Protein AF-A0AAD5MFP8-F1 (afdb_monomer_lite)

Secondary structure (DSSP, 8-state):
--------PPPPPPP-PPPP-----------PPP--------------------------TT--SSSTTS---S-------EEEEE--GGGHHHHHHHHHHHSTT----HHHHHHHHHTTTTSSEEEEE-TTT--TTSTT--SEEE---------TT--HHHHHHHHHHHHHHHHHS-HHHHHHHHHS--

Organism: Parelaphostrongylus tenuis (NCBI:txid148309)

Radius of gyration: 28.63 Å; chains: 1; bounding box: 54×102×66 Å

Structure (mmCIF, N/CA/C/O backbone):
data_AF-A0AAD5MFP8-F1
#
_entry.id   AF-A0AAD5MFP8-F1
#
loop_
_atom_site.group_PDB
_atom_site.id
_atom_site.type_symbol
_atom_site.label_atom_id
_atom_site.label_alt_id
_atom_site.label_comp_id
_atom_site.label_asym_id
_atom_site.label_entity_id
_atom_site.label_seq_id
_atom_site.pdbx_PDB_ins_code
_atom_site.Cartn_x
_atom_site.Cartn_y
_atom_site.Cartn_z
_atom_site.occupancy
_atom_site.B_iso_or_equiv
_atom_site.auth_seq_id
_atom_site.auth_comp_id
_atom_site.auth_asym_id
_atom_site.auth_atom_id
_atom_site.pdbx_PDB_model_num
ATOM 1 N N . MET A 1 1 ? 11.058 -63.122 -20.182 1.00 44.25 1 MET A N 1
ATOM 2 C CA . MET A 1 1 ? 11.902 -61.931 -19.983 1.00 44.25 1 MET A CA 1
ATOM 3 C C . MET A 1 1 ? 11.598 -61.020 -21.141 1.00 44.25 1 MET A C 1
ATOM 5 O O . MET A 1 1 ? 11.941 -61.409 -22.240 1.00 44.25 1 MET A O 1
ATOM 9 N N . GLU A 1 2 ? 10.886 -59.927 -20.893 1.00 36.97 2 GLU A N 1
ATOM 10 C CA . GLU A 1 2 ? 10.896 -58.694 -21.690 1.00 36.97 2 GLU A CA 1
ATOM 11 C C . GLU A 1 2 ? 9.975 -57.708 -20.964 1.00 36.97 2 GLU A C 1
ATOM 13 O O . GLU A 1 2 ? 8.776 -57.928 -20.817 1.00 36.97 2 GLU A O 1
ATOM 18 N N . THR A 1 3 ? 10.597 -56.704 -20.354 1.00 42.47 3 THR A N 1
ATOM 19 C CA . THR A 1 3 ? 9.965 -55.594 -19.640 1.00 42.47 3 THR A CA 1
ATOM 20 C C . THR A 1 3 ? 9.969 -54.393 -20.574 1.00 42.47 3 THR A C 1
ATOM 22 O O . THR A 1 3 ? 11.046 -53.893 -20.895 1.00 42.47 3 THR A O 1
ATOM 25 N N . GLU A 1 4 ? 8.798 -53.925 -21.001 1.00 46.12 4 GLU A N 1
ATOM 26 C CA . GLU A 1 4 ? 8.681 -52.674 -21.751 1.00 46.12 4 GLU A CA 1
ATOM 27 C C . GLU A 1 4 ? 8.579 -51.488 -20.785 1.00 46.12 4 GLU A C 1
ATOM 29 O O . GLU A 1 4 ? 7.691 -51.406 -19.935 1.00 46.12 4 GLU A O 1
ATOM 34 N N . VAL A 1 5 ? 9.544 -50.579 -20.913 1.00 46.62 5 VAL A N 1
ATOM 35 C CA . VAL A 1 5 ? 9.632 -49.300 -20.209 1.00 46.62 5 VAL A CA 1
ATOM 36 C C . VAL A 1 5 ? 9.031 -48.243 -21.133 1.00 46.62 5 VAL A C 1
ATOM 38 O O . VAL A 1 5 ? 9.608 -47.940 -22.172 1.00 46.62 5 VAL A O 1
ATOM 41 N N . SER A 1 6 ? 7.876 -47.680 -20.770 1.00 45.03 6 SER A N 1
ATOM 42 C CA . SER A 1 6 ? 7.283 -46.546 -21.488 1.00 45.03 6 SER A CA 1
ATOM 43 C C . SER A 1 6 ? 7.720 -45.240 -20.829 1.00 45.03 6 SER A C 1
ATOM 45 O O . SER A 1 6 ? 7.231 -44.865 -19.764 1.00 45.03 6 SER A O 1
ATOM 47 N N . SER A 1 7 ? 8.665 -44.550 -21.462 1.00 45.09 7 SER A N 1
ATOM 48 C CA . SER A 1 7 ? 9.086 -43.191 -21.127 1.00 45.09 7 SER A CA 1
ATOM 49 C C . SER A 1 7 ? 8.145 -42.166 -21.769 1.00 45.09 7 SER A C 1
ATOM 51 O O . SER A 1 7 ? 8.147 -42.012 -22.988 1.00 45.09 7 SER A O 1
ATOM 53 N N . ASN A 1 8 ? 7.374 -41.436 -20.959 1.00 38.00 8 ASN A N 1
ATOM 54 C CA . ASN A 1 8 ? 6.664 -40.231 -21.397 1.00 38.00 8 ASN A CA 1
ATOM 55 C C . ASN A 1 8 ? 7.602 -39.016 -21.303 1.00 38.00 8 ASN A C 1
ATOM 57 O O . ASN A 1 8 ? 7.963 -38.592 -20.206 1.00 38.00 8 ASN A O 1
ATOM 61 N N . SER A 1 9 ? 7.976 -38.447 -22.450 1.00 39.78 9 SER A N 1
ATOM 62 C CA . SER A 1 9 ? 8.608 -37.129 -22.564 1.00 39.78 9 SER A CA 1
ATOM 63 C C . SER A 1 9 ? 7.537 -36.033 -22.565 1.00 39.78 9 SER A C 1
ATOM 65 O O . SER A 1 9 ? 6.653 -36.040 -23.421 1.00 39.78 9 SER A O 1
ATOM 67 N N . ALA A 1 10 ? 7.610 -35.098 -21.618 1.00 42.69 10 ALA A N 1
ATOM 68 C CA . ALA A 1 10 ? 6.766 -33.906 -21.576 1.00 42.69 10 ALA A CA 1
ATOM 69 C C . ALA A 1 10 ? 7.423 -32.756 -22.362 1.00 42.69 10 ALA A C 1
ATOM 71 O O . ALA A 1 10 ? 8.552 -32.370 -22.061 1.00 42.69 10 ALA A O 1
ATOM 72 N N . ASP A 1 11 ? 6.712 -32.213 -23.353 1.00 48.47 11 ASP A N 1
ATOM 73 C CA . ASP A 1 11 ? 7.100 -30.996 -24.078 1.00 48.47 11 ASP A CA 1
ATOM 74 C C . ASP A 1 11 ? 6.856 -29.729 -23.223 1.00 48.47 11 ASP A C 1
ATOM 76 O O . ASP A 1 11 ? 5.833 -29.647 -22.535 1.00 48.47 11 ASP A O 1
ATOM 80 N N . PRO A 1 12 ? 7.733 -28.705 -23.279 1.00 48.72 12 PRO A N 1
ATOM 81 C CA . PRO A 1 12 ? 7.533 -27.438 -22.575 1.00 48.72 12 PRO A CA 1
ATOM 82 C C . PRO A 1 12 ? 6.536 -26.501 -23.297 1.00 48.72 12 PRO A C 1
ATOM 84 O O . PRO A 1 12 ? 6.384 -26.564 -24.523 1.00 48.72 12 PRO A O 1
ATOM 87 N N . PRO A 1 13 ? 5.853 -25.593 -22.568 1.00 43.81 13 PRO A N 1
ATOM 88 C CA . PRO A 1 13 ? 4.794 -24.761 -23.129 1.00 43.81 13 PRO A CA 1
ATOM 89 C C . PRO A 1 13 ? 5.341 -23.621 -24.002 1.00 43.81 13 PRO A C 1
ATOM 91 O O . PRO A 1 13 ? 6.330 -22.963 -23.682 1.00 43.81 13 PRO A O 1
ATOM 94 N N . LYS A 1 14 ? 4.648 -23.375 -25.119 1.00 47.09 14 LYS A N 1
ATOM 95 C CA . LYS A 1 14 ? 4.952 -22.338 -26.115 1.00 47.09 14 LYS A CA 1
ATOM 96 C C . LYS A 1 14 ? 4.591 -20.945 -25.586 1.00 47.09 14 LYS A C 1
ATOM 98 O O . LYS A 1 14 ? 3.445 -20.701 -25.216 1.00 47.09 14 LYS A O 1
ATOM 103 N N . THR A 1 15 ? 5.548 -20.023 -25.623 1.00 40.59 15 THR A N 1
ATOM 104 C CA . THR A 1 15 ? 5.367 -18.595 -25.333 1.00 40.59 15 THR A CA 1
ATOM 105 C C . THR A 1 15 ? 4.611 -17.899 -26.474 1.00 40.59 15 THR A C 1
ATOM 107 O O . THR A 1 15 ? 4.974 -17.995 -27.647 1.00 40.59 15 THR A O 1
ATOM 110 N N . LEU A 1 16 ? 3.520 -17.203 -26.143 1.00 46.84 16 LEU A N 1
ATOM 111 C CA . LEU A 1 16 ? 2.706 -16.433 -27.088 1.00 46.84 16 LEU A CA 1
ATOM 112 C C . LEU A 1 16 ? 3.180 -14.974 -27.110 1.00 46.84 16 LEU A C 1
ATOM 114 O O . LEU A 1 16 ? 2.970 -14.222 -26.163 1.00 46.84 16 LEU A O 1
ATOM 118 N N . GLY A 1 17 ? 3.822 -14.581 -28.212 1.00 34.84 17 GLY A N 1
ATOM 119 C CA . GLY A 1 17 ? 4.249 -13.205 -28.468 1.00 34.84 17 GLY A CA 1
ATOM 120 C C . GLY A 1 17 ? 3.077 -12.229 -28.643 1.00 34.84 17 GLY A C 1
ATOM 121 O O . GLY A 1 17 ? 2.067 -12.542 -29.280 1.00 34.84 17 GLY A O 1
ATOM 122 N N . ARG A 1 18 ? 3.236 -11.019 -28.092 1.00 44.53 18 ARG A N 1
ATOM 123 C CA . ARG A 1 18 ? 2.280 -9.900 -28.169 1.00 44.53 18 ARG A CA 1
ATOM 124 C C . ARG A 1 18 ? 2.146 -9.400 -29.616 1.00 44.53 18 ARG A C 1
ATOM 126 O O . ARG A 1 18 ? 3.133 -9.078 -30.275 1.00 44.53 18 ARG A O 1
ATOM 133 N N . LYS A 1 19 ? 0.909 -9.306 -30.113 1.00 41.25 19 LYS A N 1
ATOM 134 C CA . LYS A 1 19 ? 0.575 -8.813 -31.460 1.00 41.25 19 LYS A CA 1
ATOM 135 C C . LYS A 1 19 ? 0.139 -7.345 -31.385 1.00 41.25 19 LYS A C 1
ATOM 137 O O . LYS A 1 19 ? -0.799 -7.014 -30.667 1.00 41.25 19 LYS A O 1
ATOM 142 N N . ARG A 1 20 ? 0.818 -6.472 -32.138 1.00 41.56 20 ARG A N 1
ATOM 143 C CA . ARG A 1 20 ? 0.553 -5.023 -32.223 1.00 41.56 20 ARG A CA 1
ATOM 144 C C . ARG A 1 20 ? -0.720 -4.745 -33.031 1.00 41.56 20 ARG A C 1
ATOM 146 O O . ARG A 1 20 ? -0.872 -5.262 -34.135 1.00 41.56 20 ARG A O 1
ATOM 153 N N . MET A 1 21 ? -1.588 -3.872 -32.522 1.00 40.16 21 MET A N 1
ATOM 154 C CA . MET A 1 21 ? -2.719 -3.287 -33.251 1.00 40.16 21 MET A CA 1
ATOM 155 C C . MET A 1 21 ? -2.705 -1.773 -33.024 1.00 40.16 21 MET A C 1
ATOM 157 O O . MET A 1 21 ? -3.096 -1.293 -31.966 1.00 40.16 21 MET A O 1
ATOM 161 N N . GLY A 1 22 ? -2.224 -1.018 -34.013 1.00 35.00 22 GLY A N 1
ATOM 162 C CA . GLY A 1 22 ? -2.271 0.443 -33.997 1.00 35.00 22 GLY A CA 1
ATOM 163 C C . GLY A 1 22 ? -3.642 0.967 -34.415 1.00 35.00 22 GLY A C 1
ATOM 164 O O . GLY A 1 22 ? -4.213 0.464 -35.383 1.00 35.00 22 GLY A O 1
ATOM 165 N N . LYS A 1 23 ? -4.146 2.006 -33.736 1.00 39.97 23 LYS A N 1
ATOM 166 C CA . LYS A 1 23 ? -5.183 2.911 -34.261 1.00 39.97 23 LYS A CA 1
ATOM 167 C C . LYS A 1 23 ? -4.957 4.349 -33.786 1.00 39.97 23 LYS A C 1
ATOM 169 O O . LYS A 1 23 ? -4.535 4.598 -32.666 1.00 39.97 23 LYS A O 1
ATOM 174 N N . ALA A 1 24 ? -5.206 5.267 -34.717 1.00 38.81 24 ALA A N 1
ATOM 175 C CA . ALA A 1 24 ? -4.798 6.665 -34.720 1.00 38.81 24 ALA A CA 1
ATOM 176 C C . ALA A 1 24 ? -5.593 7.595 -33.782 1.00 38.81 24 ALA A C 1
ATOM 178 O O . ALA A 1 24 ? -6.782 7.402 -33.527 1.00 38.81 24 ALA A O 1
ATOM 179 N N . LYS A 1 25 ? -4.898 8.659 -33.356 1.00 43.62 25 LYS A N 1
ATOM 180 C CA . LYS A 1 25 ? -5.324 9.766 -32.487 1.00 43.62 25 LYS A CA 1
ATOM 181 C C . LYS A 1 25 ? -6.410 10.654 -33.124 1.00 43.62 25 LYS A C 1
ATOM 183 O O . LYS A 1 25 ? -6.324 11.010 -34.299 1.00 43.62 25 LYS A O 1
ATOM 188 N N . LYS A 1 26 ? -7.358 11.139 -32.310 1.00 44.69 26 LYS A N 1
ATOM 189 C CA . LYS A 1 26 ? -8.105 12.392 -32.547 1.00 44.69 26 LYS A CA 1
ATOM 190 C C . LYS A 1 26 ? -8.125 13.221 -31.259 1.00 44.69 26 LYS A C 1
ATOM 192 O O . LYS A 1 26 ? -8.800 12.863 -30.302 1.00 44.69 26 LYS A O 1
ATOM 197 N N . HIS A 1 27 ? -7.390 14.333 -31.252 1.00 41.22 27 HIS A N 1
ATOM 198 C CA . HIS A 1 27 ? -7.342 15.285 -30.140 1.00 41.22 27 HIS A CA 1
ATOM 199 C C . HIS A 1 27 ? -8.568 16.212 -30.154 1.00 41.22 27 HIS A C 1
ATOM 201 O O . HIS A 1 27 ? -8.836 16.875 -31.157 1.00 41.22 27 HIS A O 1
ATOM 207 N N . LYS A 1 28 ? -9.279 16.318 -29.025 1.00 48.66 28 LYS A N 1
ATOM 208 C CA . LYS A 1 28 ? -10.299 17.349 -28.773 1.00 48.66 28 LYS A CA 1
ATOM 209 C C . LYS A 1 28 ? -9.784 18.277 -27.669 1.00 48.66 28 LYS A C 1
ATOM 211 O O . LYS A 1 28 ? -9.746 17.893 -26.508 1.00 48.66 28 LYS A O 1
ATOM 216 N N . LYS A 1 29 ? -9.353 19.486 -28.044 1.00 46.88 29 LYS A N 1
ATOM 217 C CA . LYS A 1 29 ? -8.854 20.520 -27.119 1.00 46.88 29 LYS A CA 1
ATOM 218 C C . LYS A 1 29 ? -9.999 21.052 -26.249 1.00 46.88 29 LYS A C 1
ATOM 220 O O . LYS A 1 29 ? -10.983 21.552 -26.792 1.00 46.88 29 LYS A O 1
ATOM 225 N N . LEU A 1 30 ? -9.855 20.994 -24.924 1.00 46.06 30 LEU A N 1
ATOM 226 C CA . LEU A 1 30 ? -10.758 21.643 -23.969 1.00 46.06 30 LEU A CA 1
ATOM 227 C C . LEU A 1 30 ? -9.997 22.733 -23.197 1.00 46.06 30 LEU A C 1
ATOM 229 O O . LEU A 1 30 ? -8.900 22.517 -22.693 1.00 46.06 30 LEU A O 1
ATOM 233 N N . LYS A 1 31 ? -10.567 23.940 -23.183 1.00 47.66 31 LYS A N 1
ATOM 234 C CA . LYS A 1 31 ? -9.945 25.203 -22.760 1.00 47.66 31 LYS A CA 1
ATOM 235 C C . LYS A 1 31 ? -10.089 25.393 -21.240 1.00 47.66 31 LYS A C 1
ATOM 237 O O . LYS A 1 31 ? -11.205 25.575 -20.759 1.00 47.66 31 LYS A O 1
ATOM 242 N N . LYS A 1 32 ? -8.979 25.371 -20.490 1.00 50.38 32 LYS A N 1
ATOM 243 C CA . LYS A 1 32 ? -8.932 25.555 -19.022 1.00 50.38 32 LYS A CA 1
ATOM 244 C C . LYS A 1 32 ? -8.937 27.054 -18.669 1.00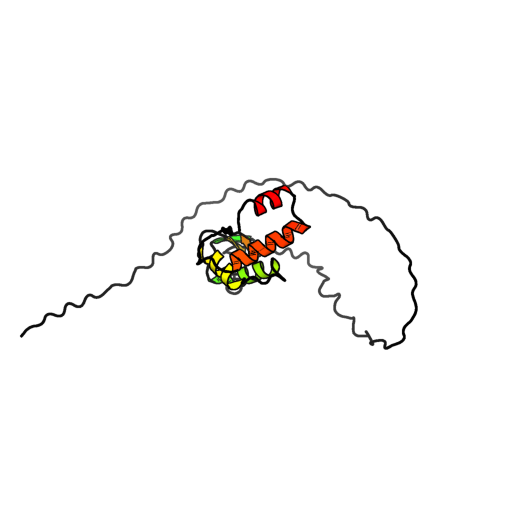 50.38 32 LYS A C 1
ATOM 246 O O . LYS A 1 32 ? -8.122 27.812 -19.190 1.00 50.38 32 LYS A O 1
ATOM 251 N N . ARG A 1 33 ? -9.871 27.495 -17.816 1.00 43.91 33 ARG A N 1
ATOM 252 C CA . ARG A 1 33 ? -9.940 28.863 -17.253 1.00 43.91 33 ARG A CA 1
ATOM 253 C C . ARG A 1 33 ? -9.242 28.877 -15.886 1.00 43.91 33 ARG A C 1
ATOM 255 O O . ARG A 1 33 ? -9.491 27.982 -15.087 1.00 43.91 33 ARG A O 1
ATOM 262 N N . ARG A 1 34 ? -8.377 29.869 -15.636 1.00 44.34 34 ARG A N 1
ATOM 263 C CA . ARG A 1 34 ? -7.686 30.101 -14.351 1.00 44.34 34 ARG A CA 1
ATOM 264 C C . ARG A 1 34 ? -8.604 30.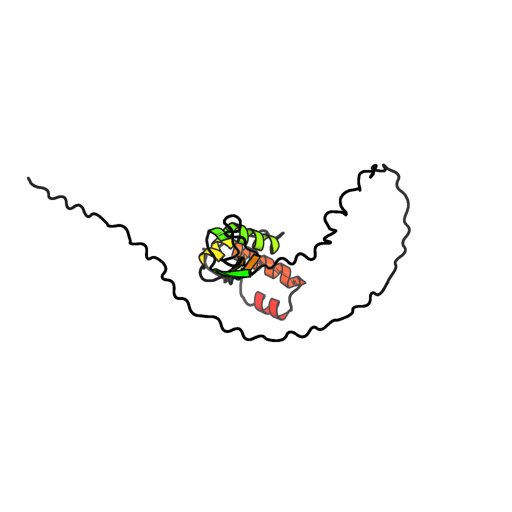888 -13.403 1.00 44.34 34 ARG A C 1
ATOM 266 O O . ARG A 1 34 ? -9.260 31.826 -13.849 1.00 44.34 34 ARG A O 1
ATOM 273 N N . ILE A 1 35 ? -8.633 30.503 -12.129 1.00 38.88 35 ILE A N 1
ATOM 274 C CA . ILE A 1 35 ? -9.173 31.289 -11.010 1.00 38.88 35 ILE A CA 1
ATOM 275 C C . ILE A 1 35 ? -7.975 31.584 -10.105 1.00 38.88 35 ILE A C 1
ATOM 277 O O . ILE A 1 35 ? -7.343 30.653 -9.615 1.00 38.88 35 ILE A O 1
ATOM 281 N N . SER A 1 36 ? -7.638 32.859 -9.942 1.00 37.97 36 SER A N 1
ATOM 282 C CA . SER A 1 36 ? -6.668 33.363 -8.968 1.00 37.97 36 SER A CA 1
ATOM 283 C C . SER A 1 36 ? -7.423 33.797 -7.712 1.00 37.97 36 SER A C 1
ATOM 285 O O . SER A 1 36 ? -8.422 34.508 -7.813 1.00 37.97 36 SER A O 1
ATOM 287 N N . LYS A 1 37 ? -6.972 33.342 -6.540 1.00 40.22 37 LYS A N 1
ATOM 288 C CA . LYS A 1 37 ? -7.480 33.763 -5.231 1.00 40.22 37 LYS A CA 1
ATOM 289 C C . LYS A 1 37 ? -6.310 34.354 -4.445 1.00 40.22 37 LYS A C 1
ATOM 291 O O . LYS A 1 37 ? -5.360 33.637 -4.154 1.00 40.22 37 LYS A O 1
ATOM 296 N N . GLU A 1 38 ? -6.390 35.652 -4.176 1.00 38.00 38 GLU A N 1
ATOM 297 C CA . GLU A 1 38 ? -5.535 36.386 -3.238 1.00 38.00 38 GLU A CA 1
ATOM 298 C C . GLU A 1 38 ? -5.861 35.951 -1.801 1.00 38.00 38 GLU A C 1
ATOM 300 O O . GLU A 1 38 ? -7.030 35.733 -1.463 1.00 38.00 38 GLU A O 1
ATOM 305 N N . VAL A 1 39 ? -4.834 35.814 -0.963 1.00 39.50 39 VAL A N 1
ATOM 306 C CA . VAL A 1 39 ? -4.967 35.719 0.494 1.00 39.50 39 VAL A CA 1
ATOM 307 C C . VAL A 1 39 ? -4.008 36.741 1.088 1.00 39.50 39 VAL A C 1
ATOM 309 O O . VAL A 1 39 ? -2.797 36.638 0.908 1.00 39.50 39 VAL A O 1
ATOM 312 N N . GLU A 1 40 ? -4.587 37.744 1.740 1.00 37.38 40 GLU A N 1
ATOM 313 C CA . GLU A 1 40 ? -3.888 38.744 2.538 1.00 37.38 40 GLU A CA 1
ATOM 314 C C . GLU A 1 40 ? -3.406 38.136 3.862 1.00 37.38 40 GLU A C 1
ATOM 316 O O . GLU A 1 40 ? -4.085 37.301 4.465 1.00 37.38 40 GLU A O 1
ATOM 321 N N . ALA A 1 41 ? -2.221 38.565 4.293 1.00 33.28 41 ALA A N 1
ATOM 322 C CA . ALA A 1 41 ? -1.605 38.214 5.563 1.00 33.28 41 ALA A CA 1
ATOM 323 C C . ALA A 1 41 ? -2.097 39.154 6.674 1.00 33.28 41 ALA A C 1
ATOM 325 O O . ALA A 1 41 ? -2.097 40.372 6.497 1.00 33.28 41 ALA A O 1
ATOM 326 N N . SER A 1 42 ? -2.466 38.591 7.824 1.00 39.56 42 SER A N 1
ATOM 327 C CA . SER A 1 42 ? -2.689 39.337 9.063 1.00 39.56 42 SER A CA 1
ATOM 328 C C . SER A 1 42 ? -1.641 38.948 10.105 1.00 39.56 42 SER A C 1
ATOM 330 O O . SER A 1 42 ? -1.530 37.784 10.488 1.00 39.56 42 SER A O 1
ATOM 332 N N . ASP A 1 43 ? -0.892 39.978 10.481 1.00 33.41 43 ASP A N 1
ATOM 333 C CA . ASP A 1 43 ? 0.049 40.165 11.583 1.00 33.41 43 ASP A CA 1
ATOM 334 C C . ASP A 1 43 ? -0.605 39.930 12.957 1.00 33.41 43 ASP A C 1
ATOM 336 O O . ASP A 1 43 ? -1.723 40.391 13.181 1.00 33.41 43 ASP A O 1
ATOM 340 N N . ASP A 1 44 ? 0.087 39.239 13.867 1.00 36.72 44 ASP A N 1
ATOM 341 C CA . ASP A 1 44 ? -0.193 39.296 15.307 1.00 36.72 44 ASP A CA 1
ATOM 342 C C . ASP A 1 44 ? 1.087 38.975 16.098 1.00 36.72 44 ASP A C 1
ATOM 344 O O . ASP A 1 44 ? 1.611 37.857 16.079 1.00 36.72 44 ASP A O 1
ATOM 348 N N . GLY A 1 45 ? 1.608 40.001 16.773 1.00 38.06 45 GLY A N 1
ATOM 349 C CA . GLY A 1 45 ? 2.804 39.945 17.605 1.00 38.06 45 GLY A CA 1
ATOM 350 C C . GLY A 1 45 ? 2.551 39.406 19.016 1.00 38.06 45 GLY A C 1
ATOM 351 O O . GLY A 1 45 ? 1.483 39.587 19.599 1.00 38.06 45 GLY A O 1
ATOM 352 N N . PHE A 1 46 ? 3.585 38.801 19.606 1.00 33.09 46 PHE A N 1
ATOM 353 C CA . PHE A 1 46 ? 3.638 38.524 21.041 1.00 33.09 46 PHE A CA 1
ATOM 354 C C . PHE A 1 46 ? 5.067 38.706 21.577 1.00 33.09 46 PHE A C 1
ATOM 356 O O . PHE A 1 46 ? 5.996 38.016 21.163 1.00 33.09 46 PHE A O 1
ATOM 363 N N . ASP A 1 47 ? 5.204 39.675 22.484 1.00 36.94 47 ASP A N 1
ATOM 364 C CA . ASP A 1 47 ? 6.394 40.049 23.257 1.00 36.94 47 ASP A CA 1
ATOM 365 C C . ASP A 1 47 ? 6.445 39.247 24.573 1.00 36.94 47 ASP A C 1
ATOM 367 O O . ASP A 1 47 ? 5.420 39.053 25.230 1.00 36.94 47 ASP A O 1
ATOM 371 N N . GLY A 1 48 ? 7.633 38.781 24.967 1.00 37.16 48 GLY A N 1
ATOM 372 C CA . GLY A 1 48 ? 7.828 37.929 26.140 1.00 37.16 48 GLY A CA 1
ATOM 373 C C . GLY A 1 48 ? 9.297 37.683 26.489 1.00 37.16 48 GLY A C 1
ATOM 374 O O . GLY A 1 48 ? 9.813 36.587 26.303 1.00 37.16 48 GLY A O 1
ATOM 375 N N . ASN A 1 49 ? 9.948 38.721 27.010 1.00 37.19 49 ASN A N 1
ATOM 376 C CA . ASN A 1 49 ? 11.305 38.763 27.569 1.00 37.19 49 ASN A CA 1
ATOM 377 C C . ASN A 1 49 ? 11.592 37.689 28.655 1.00 37.19 49 ASN A C 1
ATOM 379 O O . ASN A 1 49 ? 10.786 37.508 29.570 1.00 37.19 49 ASN A O 1
ATOM 383 N N . GLY A 1 50 ? 12.776 37.051 28.623 1.00 33.91 50 GLY A N 1
ATOM 384 C CA . GLY A 1 50 ? 13.176 36.030 29.606 1.00 33.91 50 GLY A CA 1
ATOM 385 C C . GLY A 1 50 ? 14.642 35.564 29.549 1.00 33.91 50 GLY A C 1
ATOM 386 O O . GLY A 1 50 ? 14.900 34.468 29.085 1.00 33.91 50 GLY A O 1
ATOM 387 N N . VAL A 1 51 ? 15.546 36.410 30.065 1.00 40.53 51 VAL A N 1
ATOM 388 C CA . VAL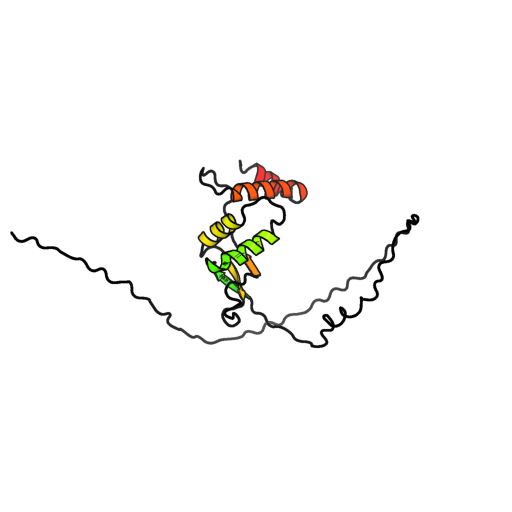 A 1 51 ? 16.802 36.144 30.820 1.00 40.53 51 VAL A CA 1
ATOM 389 C C . VAL A 1 51 ? 17.832 35.102 30.312 1.00 40.53 51 VAL A C 1
ATOM 391 O O . VAL A 1 51 ? 17.563 33.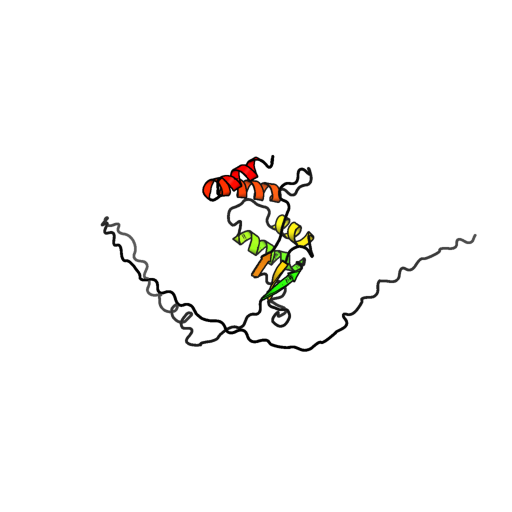920 30.165 1.00 40.53 51 VAL A O 1
ATOM 394 N N . VAL A 1 52 ? 19.059 35.625 30.197 1.00 44.44 52 VAL A N 1
ATOM 395 C CA . VAL A 1 52 ? 20.394 35.067 29.903 1.00 44.44 52 VAL A CA 1
ATOM 396 C C . VAL A 1 52 ? 20.765 33.690 30.489 1.00 44.44 52 VAL A C 1
ATOM 398 O O . VAL A 1 52 ? 20.553 33.440 31.674 1.00 44.44 52 VAL A O 1
ATOM 401 N N . ASP A 1 53 ? 21.455 32.879 29.679 1.00 39.41 53 ASP A N 1
ATOM 402 C CA . ASP A 1 53 ? 22.453 31.891 30.120 1.00 39.41 53 ASP A CA 1
ATOM 403 C C . ASP A 1 53 ? 23.620 31.861 29.116 1.00 39.41 53 ASP A C 1
ATOM 405 O O . ASP A 1 53 ? 23.427 32.031 27.912 1.00 39.41 53 ASP A O 1
ATOM 409 N N . ASP A 1 54 ? 24.824 31.745 29.660 1.00 48.00 54 ASP A N 1
ATOM 410 C CA . ASP A 1 54 ? 26.134 32.062 29.089 1.00 48.00 54 ASP A CA 1
ATOM 411 C C . ASP A 1 54 ? 26.830 30.742 28.709 1.00 48.00 54 ASP A C 1
ATOM 413 O O . ASP A 1 54 ? 27.045 29.894 29.578 1.00 48.00 54 ASP A O 1
ATOM 417 N N . GLY A 1 55 ? 27.161 30.524 27.432 1.00 43.38 55 GLY A N 1
ATOM 418 C CA . GLY A 1 55 ? 27.871 29.305 27.033 1.00 43.38 55 GLY A CA 1
ATOM 419 C C . GLY A 1 55 ? 27.981 29.057 25.530 1.00 43.38 55 GLY A C 1
ATOM 420 O O . GLY A 1 55 ? 27.043 28.561 24.916 1.00 43.38 55 GLY A O 1
ATOM 421 N N . ASP A 1 56 ? 29.179 29.325 25.006 1.00 48.19 56 ASP A N 1
ATOM 422 C CA . ASP A 1 56 ? 29.752 28.881 23.726 1.00 48.19 56 ASP A CA 1
ATOM 423 C C . ASP A 1 56 ? 29.018 29.281 22.433 1.00 48.19 56 ASP A C 1
ATOM 425 O O . ASP A 1 56 ? 28.115 28.609 21.943 1.00 48.19 56 ASP A O 1
ATOM 429 N N . GLU A 1 57 ? 29.529 30.347 21.811 1.00 57.81 57 GLU A N 1
ATOM 430 C CA . GLU A 1 57 ? 29.378 30.649 20.385 1.00 57.81 57 GLU A CA 1
ATOM 431 C C . GLU A 1 57 ? 30.006 29.517 19.541 1.00 57.81 57 GLU A C 1
ATOM 433 O O . GLU A 1 57 ? 31.235 29.368 19.548 1.00 57.81 57 GLU A O 1
ATOM 438 N N . PRO A 1 58 ? 29.245 28.724 18.764 1.00 53.41 58 PRO A N 1
ATOM 439 C CA . PRO A 1 58 ? 29.840 28.015 17.648 1.00 53.41 58 PRO A CA 1
ATOM 440 C C . PRO A 1 58 ? 30.141 29.036 16.546 1.00 53.41 58 PRO A C 1
ATOM 442 O O . PRO A 1 58 ? 29.239 29.686 16.023 1.00 53.41 58 PRO A O 1
ATOM 445 N N . ASP A 1 59 ? 31.418 29.160 16.191 1.00 48.28 59 ASP A N 1
ATOM 446 C CA . ASP A 1 59 ? 31.912 29.866 15.007 1.00 48.28 59 ASP A CA 1
ATOM 447 C C . ASP A 1 59 ? 31.199 29.349 13.738 1.00 48.28 59 ASP A C 1
ATOM 449 O O . ASP A 1 59 ? 31.618 28.386 13.096 1.00 48.28 59 ASP A O 1
ATOM 453 N N . LEU A 1 60 ? 30.067 29.971 13.395 1.00 55.62 60 LEU A N 1
ATOM 454 C CA . LEU A 1 60 ? 29.291 29.732 12.178 1.00 55.62 60 LEU A CA 1
ATOM 455 C C . LEU A 1 60 ? 29.890 30.521 10.998 1.00 55.62 60 LEU A C 1
ATOM 457 O O . LEU A 1 60 ? 29.175 31.180 10.248 1.00 55.62 60 LEU A O 1
ATOM 461 N N . SER A 1 61 ? 31.206 30.447 10.790 1.00 55.41 61 SER A N 1
ATOM 462 C CA . SER A 1 61 ? 31.886 31.021 9.615 1.00 55.41 61 SER A CA 1
ATOM 463 C C . SER A 1 61 ? 31.945 30.070 8.406 1.00 55.41 61 SER A C 1
ATOM 465 O O . SER A 1 61 ? 32.829 30.170 7.558 1.00 55.41 61 SER A O 1
ATOM 467 N N . GLY A 1 62 ? 30.967 29.165 8.286 1.00 47.97 62 GLY A N 1
ATOM 468 C CA . GLY A 1 62 ? 30.833 28.219 7.168 1.00 47.97 62 GLY A CA 1
ATOM 469 C C . GLY A 1 62 ? 29.494 28.271 6.425 1.00 47.97 62 GLY A C 1
ATOM 470 O O . GLY A 1 62 ? 29.214 27.381 5.630 1.00 47.97 62 GLY A O 1
ATOM 471 N N . ALA A 1 63 ? 28.647 29.274 6.675 1.00 56.62 63 ALA A N 1
ATOM 472 C CA . ALA A 1 63 ? 27.330 29.415 6.044 1.00 56.62 63 ALA A CA 1
ATOM 473 C C . ALA A 1 63 ? 27.409 30.118 4.674 1.00 56.62 63 ALA A C 1
ATOM 475 O O . ALA A 1 63 ? 26.758 31.133 4.443 1.00 56.62 63 ALA A O 1
ATOM 476 N N . SER A 1 64 ? 28.246 29.611 3.771 1.00 57.16 64 SER A N 1
ATOM 477 C CA . SER A 1 64 ? 28.389 30.176 2.428 1.00 57.16 64 SER A CA 1
ATOM 478 C C . SER A 1 64 ? 28.602 29.079 1.392 1.00 57.16 64 SER A C 1
ATOM 480 O O . SER A 1 64 ? 29.699 29.000 0.856 1.00 57.16 64 SER A O 1
ATOM 482 N N . ASP A 1 65 ? 27.581 28.244 1.144 1.00 57.78 65 ASP A N 1
ATOM 483 C CA . ASP A 1 65 ? 27.294 27.704 -0.206 1.00 57.78 65 ASP A CA 1
ATOM 484 C C . ASP A 1 65 ? 25.959 26.919 -0.299 1.00 57.78 65 ASP A C 1
ATOM 486 O O . ASP A 1 65 ? 25.895 25.824 -0.853 1.00 57.78 65 ASP A O 1
ATOM 490 N N . SER A 1 66 ? 24.874 27.398 0.320 1.00 55.31 66 SER A N 1
ATOM 491 C CA . SER A 1 66 ? 23.562 26.716 0.247 1.00 55.31 66 SER A CA 1
ATOM 492 C C . SER A 1 66 ? 22.481 27.513 -0.485 1.00 55.31 66 SER A C 1
ATOM 494 O O . SER A 1 66 ? 21.362 27.031 -0.624 1.00 55.31 66 SER A O 1
ATOM 496 N N . GLU A 1 67 ? 22.810 28.712 -0.964 1.00 54.53 67 GLU A N 1
ATOM 497 C CA . GLU A 1 67 ? 21.892 29.581 -1.716 1.00 54.53 67 GLU A CA 1
ATOM 498 C C . GLU A 1 67 ? 21.939 29.290 -3.234 1.00 54.53 67 GLU A C 1
ATOM 500 O O . GLU A 1 67 ? 20.959 29.533 -3.934 1.00 54.53 67 GLU A O 1
ATOM 505 N N . ASP A 1 68 ? 23.021 28.684 -3.747 1.00 54.44 68 ASP A N 1
ATOM 506 C CA . ASP A 1 68 ? 23.209 28.430 -5.190 1.00 54.44 68 ASP A CA 1
ATOM 507 C C . ASP A 1 68 ? 22.534 27.143 -5.705 1.00 54.44 68 ASP A C 1
ATOM 509 O O . ASP A 1 68 ? 22.407 26.950 -6.912 1.00 54.44 68 ASP A O 1
ATOM 513 N N . PHE A 1 69 ? 22.029 26.271 -4.823 1.00 56.44 69 PHE A N 1
ATOM 514 C CA . PHE A 1 69 ? 21.289 25.067 -5.241 1.00 56.44 69 PHE A CA 1
ATOM 515 C C . PHE A 1 69 ? 19.794 25.312 -5.497 1.00 56.44 69 PHE A C 1
ATOM 517 O O . PHE A 1 69 ? 19.124 24.438 -6.044 1.00 56.44 69 PHE A O 1
ATOM 524 N N . ILE A 1 70 ? 19.259 26.473 -5.097 1.00 58.66 70 ILE A N 1
ATOM 525 C CA . ILE A 1 70 ? 17.834 26.827 -5.255 1.00 58.66 70 ILE A CA 1
ATOM 526 C C . ILE A 1 70 ? 17.665 28.042 -6.187 1.00 58.66 70 ILE A C 1
ATOM 528 O O . ILE A 1 70 ? 16.544 28.478 -6.440 1.00 58.66 70 ILE A O 1
ATOM 532 N N . ASN A 1 71 ? 18.748 28.580 -6.763 1.00 54.38 71 ASN A N 1
ATOM 533 C CA . ASN A 1 71 ? 18.636 29.591 -7.814 1.00 54.38 71 ASN A CA 1
ATOM 534 C C . ASN A 1 71 ? 18.403 28.919 -9.178 1.00 54.38 71 ASN A C 1
ATOM 536 O O . ASN A 1 71 ? 19.277 28.871 -10.043 1.00 54.38 71 ASN A O 1
ATOM 540 N N . ASP A 1 72 ? 17.207 28.357 -9.359 1.00 58.84 72 ASP A N 1
ATOM 541 C CA . ASP A 1 72 ? 16.761 27.816 -10.642 1.00 58.84 72 ASP A CA 1
ATOM 542 C C . ASP A 1 72 ? 16.341 28.967 -11.574 1.00 58.84 72 ASP A C 1
ATOM 544 O O . ASP A 1 72 ? 15.165 29.226 -11.824 1.00 58.84 72 ASP A O 1
ATOM 548 N N . GLU A 1 73 ? 17.328 29.706 -12.091 1.00 59.94 73 GLU A N 1
ATOM 549 C CA . GLU A 1 73 ? 17.130 30.691 -13.169 1.00 59.94 73 GLU A CA 1
ATOM 550 C C . GLU A 1 73 ? 16.795 30.018 -14.515 1.00 59.94 73 GLU A C 1
ATOM 552 O O . GLU A 1 73 ? 16.584 30.683 -15.537 1.00 59.94 73 GLU A O 1
ATOM 557 N N . SER A 1 74 ? 16.723 28.686 -14.539 1.00 63.41 74 SER A N 1
ATOM 558 C CA . SER A 1 74 ? 16.282 27.919 -15.683 1.00 63.41 74 SER A CA 1
ATOM 559 C C . SER A 1 74 ? 14.799 27.591 -15.517 1.00 63.41 74 SER A C 1
ATOM 561 O O . SER A 1 74 ? 14.394 26.828 -14.659 1.00 63.41 74 SER A O 1
ATOM 563 N N . ASN A 1 75 ? 13.935 28.155 -16.362 1.00 67.06 75 ASN A N 1
ATOM 564 C CA . ASN A 1 75 ? 12.524 27.749 -16.430 1.00 67.06 75 ASN A CA 1
ATOM 565 C C . ASN A 1 75 ? 12.383 26.328 -17.037 1.00 67.06 75 ASN A C 1
ATOM 567 O O . ASN A 1 75 ? 11.636 26.135 -18.002 1.00 67.06 75 ASN A O 1
ATOM 571 N N . GLN A 1 76 ? 13.147 25.345 -16.552 1.00 71.44 76 GLN A N 1
ATOM 572 C CA . GLN A 1 76 ? 13.107 23.962 -17.004 1.00 71.44 76 GLN A CA 1
ATOM 573 C C . GLN A 1 76 ? 11.857 23.295 -16.439 1.00 71.44 76 GLN A C 1
ATOM 575 O O . GLN A 1 76 ? 11.767 22.919 -15.276 1.00 71.44 76 GLN A O 1
ATOM 580 N N . GLN A 1 77 ? 10.852 23.166 -17.296 1.00 73.19 77 GLN A N 1
ATOM 581 C CA . GLN A 1 77 ? 9.656 22.405 -16.990 1.00 73.19 77 GLN A CA 1
ATOM 582 C C . GLN A 1 77 ? 9.934 20.925 -17.271 1.00 73.19 77 GLN A C 1
ATOM 584 O O . GLN A 1 77 ? 10.132 20.546 -18.424 1.00 73.19 77 GLN A O 1
ATOM 589 N N . ILE A 1 78 ? 9.928 20.098 -16.227 1.00 76.62 78 ILE A N 1
ATOM 590 C CA . ILE A 1 78 ? 9.985 18.640 -16.367 1.00 76.62 78 ILE A CA 1
ATOM 591 C C . ILE A 1 78 ? 8.560 18.147 -16.661 1.00 76.62 78 ILE A C 1
ATOM 593 O O . ILE A 1 78 ? 7.626 18.427 -15.905 1.00 76.62 78 ILE A O 1
ATOM 597 N N . GLU A 1 79 ? 8.373 17.476 -17.797 1.00 81.38 79 GLU A N 1
ATOM 598 C CA . GLU A 1 79 ? 7.116 16.820 -18.165 1.00 81.38 79 GLU A CA 1
ATOM 599 C C . GLU A 1 79 ? 7.205 15.355 -17.728 1.00 81.38 79 GLU A C 1
ATOM 601 O O . GLU A 1 79 ? 7.980 14.596 -18.299 1.00 81.38 79 GLU A O 1
ATOM 606 N N . CYS A 1 80 ? 6.448 14.986 -16.691 1.00 82.62 80 CYS A N 1
ATOM 607 C CA . CYS A 1 80 ? 6.337 13.606 -16.222 1.00 82.62 80 CYS A CA 1
ATOM 608 C C . CYS A 1 80 ? 4.912 13.109 -16.468 1.00 82.62 80 CYS A C 1
ATOM 610 O O . CYS A 1 80 ? 3.957 13.694 -15.944 1.00 82.62 80 CYS A O 1
ATOM 612 N N . ASP A 1 81 ? 4.773 12.019 -17.215 1.00 91.25 81 ASP A N 1
ATOM 613 C CA . ASP A 1 81 ? 3.509 11.309 -17.365 1.00 91.25 81 ASP A CA 1
ATOM 614 C C . ASP A 1 81 ? 3.426 10.182 -16.329 1.00 91.25 81 ASP A C 1
ATOM 616 O O . ASP A 1 81 ? 4.335 9.364 -16.191 1.00 91.25 81 ASP A O 1
ATOM 620 N N . ILE A 1 82 ? 2.320 10.158 -15.582 1.00 93.81 82 ILE A N 1
ATOM 621 C CA . ILE A 1 82 ? 2.041 9.145 -14.559 1.00 93.81 82 ILE A CA 1
ATOM 622 C C . ILE A 1 82 ? 0.892 8.271 -15.049 1.00 93.81 82 ILE A C 1
ATOM 624 O O . ILE A 1 82 ? -0.185 8.775 -15.386 1.00 93.81 82 ILE A O 1
ATOM 628 N N . GLU A 1 83 ? 1.097 6.961 -15.027 1.00 94.19 83 GLU A N 1
ATOM 629 C CA . GLU A 1 83 ? 0.110 5.962 -15.422 1.00 94.19 83 GLU A CA 1
ATOM 630 C C . GLU A 1 83 ? -0.163 4.967 -14.292 1.00 94.19 83 GLU A C 1
ATOM 632 O O . GLU A 1 83 ? 0.586 4.866 -13.321 1.00 94.19 83 GLU A O 1
ATOM 637 N N . ALA A 1 84 ? -1.295 4.268 -14.399 1.00 95.06 84 ALA A N 1
ATOM 638 C CA . ALA A 1 84 ? -1.720 3.271 -13.428 1.00 95.06 84 ALA A CA 1
ATOM 639 C C . ALA A 1 84 ? -1.535 1.865 -13.996 1.00 95.06 84 ALA A C 1
ATOM 641 O O . ALA A 1 84 ? -2.071 1.551 -15.063 1.00 95.06 84 ALA A O 1
ATOM 642 N N . PHE A 1 85 ? -0.857 1.009 -13.242 1.00 94.25 85 PHE A N 1
ATOM 643 C CA . PHE A 1 85 ? -0.543 -0.358 -13.633 1.00 94.25 85 PHE A CA 1
ATOM 644 C C . PHE A 1 85 ? -1.101 -1.352 -12.610 1.00 94.25 85 PHE A C 1
ATOM 646 O O . PHE A 1 85 ? -1.194 -1.027 -11.422 1.00 94.25 85 PHE A O 1
ATOM 653 N N . PRO A 1 86 ? -1.502 -2.561 -13.044 1.00 95.31 86 PRO A N 1
ATOM 654 C CA . PRO A 1 86 ? -1.715 -3.668 -12.122 1.00 95.31 86 PRO A CA 1
ATOM 655 C C . PRO A 1 86 ? -0.447 -3.917 -11.309 1.00 95.31 86 PRO A C 1
ATOM 657 O O . PRO A 1 86 ? 0.652 -3.803 -11.839 1.00 95.31 86 PRO A O 1
ATOM 660 N N . MET A 1 87 ? -0.615 -4.277 -10.043 1.00 95.12 87 MET A N 1
ATOM 661 C CA . MET A 1 87 ? 0.519 -4.550 -9.166 1.00 95.12 87 MET A CA 1
ATOM 662 C C . MET A 1 87 ? 1.253 -5.827 -9.567 1.00 95.12 87 MET A C 1
ATOM 664 O O . MET A 1 87 ? 0.622 -6.849 -9.869 1.00 95.12 87 MET A O 1
ATOM 668 N N . GLU A 1 88 ? 2.576 -5.785 -9.483 1.00 94.56 88 GLU A N 1
ATOM 669 C CA . GLU A 1 88 ? 3.474 -6.909 -9.708 1.00 94.56 88 GLU A CA 1
ATOM 670 C C . GLU A 1 88 ? 4.412 -7.109 -8.508 1.00 94.56 88 GLU A C 1
ATOM 672 O O . GLU A 1 88 ? 4.569 -6.249 -7.644 1.00 94.56 88 GLU A O 1
ATOM 677 N N . SER A 1 89 ? 5.075 -8.267 -8.436 1.00 95.12 89 SER A N 1
ATOM 678 C CA . SER A 1 89 ? 6.007 -8.565 -7.337 1.00 95.12 89 SER A CA 1
ATOM 679 C C . SER A 1 89 ? 7.183 -7.587 -7.261 1.00 95.12 89 SER A C 1
ATOM 681 O O . SER A 1 89 ? 7.767 -7.420 -6.195 1.00 95.12 89 SER A O 1
ATOM 683 N N . GLY A 1 90 ? 7.539 -6.960 -8.388 1.00 94.69 90 GLY A N 1
ATOM 684 C CA . GLY A 1 90 ? 8.593 -5.950 -8.456 1.00 94.69 90 GLY A CA 1
ATOM 685 C C . GLY A 1 90 ? 8.252 -4.652 -7.722 1.00 94.69 90 GLY A C 1
ATOM 686 O O . GLY A 1 90 ? 9.165 -3.953 -7.297 1.00 94.69 90 GLY A O 1
ATOM 687 N N . ASP A 1 91 ? 6.965 -4.364 -7.507 1.00 95.62 91 ASP A N 1
ATOM 688 C CA . ASP A 1 91 ? 6.496 -3.132 -6.860 1.00 95.62 91 ASP A CA 1
ATOM 689 C C . ASP A 1 91 ? 6.570 -3.184 -5.330 1.00 95.62 91 ASP A C 1
ATOM 691 O O . ASP A 1 91 ? 6.302 -2.182 -4.664 1.00 95.62 91 ASP A O 1
ATOM 695 N N . ARG A 1 92 ? 6.910 -4.346 -4.756 1.00 96.62 92 ARG A N 1
ATOM 696 C CA . ARG A 1 92 ? 6.858 -4.611 -3.312 1.00 96.62 92 ARG A CA 1
ATOM 697 C C . ARG A 1 92 ? 7.519 -3.516 -2.489 1.00 96.62 92 ARG A C 1
ATOM 699 O O . ARG A 1 92 ? 6.885 -2.972 -1.589 1.00 96.62 92 ARG A O 1
ATOM 706 N N . ASP A 1 93 ? 8.755 -3.163 -2.816 1.00 96.44 93 ASP A N 1
ATOM 707 C CA . ASP A 1 93 ? 9.518 -2.187 -2.037 1.00 96.44 93 ASP A CA 1
ATOM 708 C C . ASP A 1 93 ? 8.903 -0.782 -2.134 1.00 96.44 93 ASP A C 1
ATOM 710 O O . ASP A 1 93 ? 8.803 -0.067 -1.133 1.00 96.44 93 ASP A O 1
ATOM 714 N N . GLY A 1 94 ? 8.400 -0.409 -3.316 1.00 95.88 94 GLY A N 1
ATOM 715 C CA . GLY A 1 94 ? 7.671 0.840 -3.526 1.00 95.88 94 GLY A CA 1
ATOM 716 C C . GLY A 1 94 ? 6.368 0.894 -2.722 1.00 95.88 94 GLY A C 1
ATOM 717 O O . GLY A 1 94 ? 6.087 1.892 -2.056 1.00 95.88 94 GLY A O 1
ATOM 718 N N . VAL A 1 95 ? 5.602 -0.200 -2.706 1.00 96.88 95 VAL A N 1
ATOM 719 C CA . VAL A 1 95 ? 4.374 -0.324 -1.907 1.00 96.88 95 VAL A CA 1
ATOM 720 C C . VAL A 1 95 ? 4.686 -0.255 -0.409 1.00 96.88 95 VAL A C 1
ATOM 722 O O . VAL A 1 95 ? 4.031 0.506 0.304 1.00 96.88 95 VAL A O 1
ATOM 725 N N . VAL A 1 96 ? 5.703 -0.971 0.081 1.00 96.81 96 VAL A N 1
ATOM 726 C CA . VAL A 1 96 ? 6.138 -0.909 1.490 1.00 96.81 96 VAL A CA 1
ATOM 727 C C . VAL A 1 96 ? 6.540 0.515 1.874 1.00 96.81 96 VAL A C 1
ATOM 729 O O . VAL A 1 96 ? 6.141 1.003 2.934 1.00 96.81 96 VAL A O 1
ATOM 732 N N . ASN A 1 97 ? 7.267 1.222 1.007 1.00 95.62 97 ASN A N 1
ATOM 733 C CA . ASN A 1 97 ? 7.640 2.614 1.244 1.00 95.62 97 ASN A CA 1
ATOM 734 C C . ASN A 1 97 ? 6.403 3.527 1.344 1.00 95.62 97 ASN A C 1
ATOM 736 O O . ASN A 1 97 ? 6.292 4.316 2.284 1.00 95.62 97 ASN A O 1
ATOM 740 N N . MET A 1 98 ? 5.425 3.377 0.443 1.00 95.88 98 MET A N 1
ATOM 741 C CA . MET A 1 98 ? 4.161 4.127 0.509 1.00 95.88 98 MET A CA 1
ATOM 742 C C . MET A 1 98 ? 3.387 3.839 1.802 1.00 95.88 98 MET A C 1
ATOM 744 O O . MET A 1 98 ? 2.907 4.759 2.466 1.00 95.88 98 MET A O 1
ATOM 748 N N . LEU A 1 99 ? 3.300 2.572 2.207 1.00 95.62 99 LEU A N 1
ATOM 749 C CA . LEU A 1 99 ? 2.649 2.181 3.458 1.00 95.62 99 LEU A CA 1
ATOM 750 C C . LEU A 1 99 ? 3.377 2.749 4.682 1.00 95.62 99 LEU A C 1
ATOM 752 O O . LEU A 1 99 ? 2.727 3.211 5.619 1.00 95.62 99 LEU A O 1
ATOM 756 N N . THR A 1 100 ? 4.710 2.791 4.656 1.00 94.81 100 THR A N 1
ATOM 757 C CA . THR A 1 100 ? 5.530 3.365 5.735 1.00 94.81 100 THR A CA 1
ATOM 758 C C . THR A 1 100 ? 5.223 4.848 5.931 1.00 94.81 100 THR A C 1
ATOM 760 O O . THR A 1 100 ? 5.102 5.310 7.066 1.00 94.81 100 THR A O 1
ATOM 763 N N . GLN A 1 101 ? 5.008 5.593 4.843 1.00 93.69 101 GLN A N 1
ATOM 764 C CA . GLN A 1 101 ? 4.621 7.006 4.906 1.00 93.69 101 GLN A CA 1
ATOM 765 C C . GLN A 1 101 ? 3.228 7.214 5.525 1.00 93.69 101 GLN A C 1
ATOM 767 O O . GLN A 1 101 ? 3.002 8.210 6.212 1.00 93.69 101 GLN A O 1
ATOM 772 N N . ILE A 1 102 ? 2.301 6.270 5.333 1.00 91.75 102 ILE A N 1
ATOM 773 C CA . ILE A 1 102 ? 0.946 6.321 5.909 1.00 91.75 102 ILE A CA 1
ATOM 774 C C . ILE A 1 102 ? 0.966 5.931 7.396 1.00 91.75 102 ILE A C 1
ATOM 776 O O . ILE A 1 102 ? 0.331 6.583 8.230 1.00 91.75 102 ILE A O 1
ATOM 780 N N . PHE A 1 103 ? 1.710 4.879 7.739 1.00 92.19 103 PHE A N 1
ATOM 781 C CA . PHE A 1 103 ? 1.681 4.216 9.045 1.00 92.19 103 PHE A CA 1
ATOM 782 C C . PHE A 1 103 ? 2.932 4.473 9.900 1.00 92.19 103 PHE A C 1
ATOM 784 O O . PHE A 1 103 ? 3.232 3.674 10.777 1.00 92.19 103 PHE A O 1
ATOM 791 N N . LEU A 1 104 ? 3.619 5.610 9.716 1.00 83.75 104 LEU A N 1
ATOM 792 C CA . LEU A 1 104 ? 4.923 5.984 10.312 1.00 83.75 104 LEU A CA 1
ATOM 793 C C . LEU A 1 104 ? 5.242 5.477 11.734 1.00 83.75 104 LEU A C 1
ATOM 795 O O . LEU A 1 104 ? 6.399 5.220 12.044 1.00 83.75 104 LEU A O 1
ATOM 799 N N . LYS A 1 105 ? 4.254 5.432 12.636 1.00 82.19 105 LYS A N 1
ATOM 800 C CA . LYS A 1 105 ? 4.427 5.039 14.050 1.00 82.19 105 LYS A CA 1
ATOM 801 C C . LYS A 1 105 ? 3.480 3.921 14.495 1.00 82.19 105 LYS A C 1
ATOM 803 O O . LYS A 1 105 ? 3.278 3.748 15.695 1.00 82.19 105 LYS A O 1
ATOM 808 N N . ALA A 1 106 ? 2.824 3.245 13.561 1.00 89.56 106 ALA A N 1
ATOM 809 C CA . ALA A 1 106 ? 1.952 2.125 13.871 1.00 89.56 106 ALA A CA 1
ATOM 810 C C . ALA A 1 106 ? 2.768 0.828 13.861 1.00 89.56 106 ALA A C 1
ATOM 812 O O . ALA A 1 106 ? 3.602 0.628 12.982 1.00 89.56 106 ALA A O 1
ATOM 813 N N . ASP A 1 107 ? 2.521 -0.041 14.837 1.00 91.44 107 ASP A N 1
ATOM 814 C CA . ASP A 1 107 ? 3.115 -1.377 14.897 1.00 91.44 107 ASP A CA 1
ATOM 815 C C . ASP A 1 107 ? 2.318 -2.322 13.986 1.00 91.44 107 ASP A C 1
ATOM 817 O O . ASP A 1 107 ? 1.476 -3.089 14.445 1.00 91.44 107 ASP A O 1
ATOM 821 N N . ILE A 1 108 ? 2.501 -2.163 12.673 1.00 94.62 108 ILE A N 1
ATOM 822 C CA . ILE A 1 108 ? 1.828 -2.941 11.629 1.00 94.62 108 ILE A CA 1
ATOM 823 C C . ILE A 1 108 ? 2.909 -3.592 10.772 1.00 94.62 108 ILE A C 1
ATOM 825 O O . ILE A 1 108 ? 3.852 -2.927 10.345 1.00 94.62 108 ILE A O 1
ATOM 829 N N . ASP A 1 109 ? 2.752 -4.881 10.482 1.00 94.88 109 ASP A N 1
ATOM 830 C CA . ASP A 1 109 ? 3.624 -5.591 9.547 1.00 94.88 109 ASP A CA 1
ATOM 831 C C . ASP A 1 109 ? 3.336 -5.143 8.102 1.00 94.88 109 ASP A C 1
ATOM 833 O O . ASP A 1 109 ? 2.454 -5.672 7.418 1.00 94.88 109 ASP A O 1
ATOM 837 N N . LEU A 1 110 ? 4.045 -4.097 7.665 1.00 95.62 110 LEU A N 1
ATOM 838 C CA . LEU A 1 110 ? 3.855 -3.471 6.354 1.00 95.62 110 LEU A CA 1
ATOM 839 C C . LEU A 1 110 ? 4.358 -4.344 5.204 1.00 95.62 110 LEU A C 1
ATOM 841 O O . LEU A 1 110 ? 3.853 -4.224 4.091 1.00 95.62 110 LEU A O 1
ATOM 845 N N . GLU A 1 111 ? 5.325 -5.218 5.470 1.00 95.94 111 GLU A N 1
ATOM 846 C CA . GLU A 1 111 ? 5.855 -6.158 4.489 1.00 95.94 111 GLU A CA 1
ATOM 847 C C . GLU A 1 111 ? 4.799 -7.198 4.120 1.00 95.94 111 GLU A C 1
ATOM 849 O O . GLU A 1 111 ? 4.428 -7.318 2.951 1.00 95.94 111 GLU A O 1
ATOM 854 N N . VAL A 1 112 ? 4.224 -7.868 5.123 1.00 95.38 112 VAL A N 1
ATOM 855 C CA . VAL A 1 112 ? 3.132 -8.829 4.908 1.00 95.38 112 VAL A CA 1
ATOM 856 C C . VAL A 1 112 ? 1.892 -8.132 4.347 1.00 95.38 112 VAL A C 1
ATOM 858 O O . VAL A 1 112 ? 1.161 -8.718 3.540 1.00 95.38 112 VAL A O 1
ATOM 861 N N . PHE A 1 113 ? 1.647 -6.877 4.735 1.00 95.31 113 PHE A N 1
ATOM 862 C CA . PHE A 1 113 ? 0.553 -6.094 4.172 1.00 95.31 113 PHE A CA 1
ATOM 863 C C . PHE A 1 113 ? 0.758 -5.814 2.675 1.00 95.31 113 PHE A C 1
ATOM 865 O O . PHE A 1 113 ? -0.153 -6.070 1.886 1.00 95.31 113 PHE A O 1
ATOM 872 N N . ALA A 1 114 ? 1.945 -5.354 2.268 1.00 96.19 114 ALA A N 1
ATOM 873 C CA . ALA A 1 114 ? 2.286 -5.129 0.864 1.00 96.19 114 ALA A CA 1
ATOM 874 C C . ALA A 1 114 ? 2.170 -6.420 0.044 1.00 96.19 114 ALA A C 1
ATOM 876 O O . ALA A 1 114 ? 1.515 -6.423 -0.998 1.00 96.19 114 ALA A O 1
ATOM 877 N N . ASP A 1 115 ? 2.711 -7.529 0.555 1.00 95.75 115 ASP A N 1
ATOM 878 C CA . ASP A 1 115 ? 2.616 -8.842 -0.089 1.00 95.75 115 ASP A CA 1
ATOM 879 C C . ASP A 1 115 ? 1.150 -9.275 -0.270 1.00 95.75 115 ASP A C 1
ATOM 881 O O . ASP A 1 115 ? 0.763 -9.771 -1.329 1.00 95.75 115 ASP A O 1
ATOM 885 N N . SER A 1 116 ? 0.302 -9.020 0.731 1.00 94.06 116 SER A N 1
ATOM 886 C CA . SER A 1 116 ? -1.131 -9.340 0.677 1.00 94.06 116 SER A CA 1
ATOM 887 C C . SER A 1 116 ? -1.904 -8.472 -0.312 1.00 94.06 116 SER A C 1
ATOM 889 O O . SER A 1 116 ? -2.835 -8.963 -0.947 1.00 94.06 116 SER A O 1
ATOM 891 N N . ILE A 1 117 ? -1.537 -7.196 -0.451 1.00 94.81 117 ILE A N 1
ATOM 892 C CA . ILE A 1 117 ? -2.109 -6.287 -1.449 1.00 94.81 117 ILE A CA 1
ATOM 893 C C . ILE A 1 117 ? -1.707 -6.739 -2.863 1.00 94.81 117 ILE A C 1
ATOM 895 O O . ILE A 1 117 ? -2.569 -6.880 -3.727 1.00 94.81 117 ILE A O 1
ATOM 899 N N . ILE A 1 118 ? -0.424 -7.028 -3.096 1.00 95.75 118 ILE A N 1
ATOM 900 C CA . ILE A 1 118 ? 0.093 -7.439 -4.412 1.00 95.75 118 ILE A CA 1
ATOM 901 C C . ILE A 1 118 ? -0.487 -8.794 -4.834 1.00 95.75 118 ILE A C 1
ATOM 903 O O . ILE A 1 118 ? -0.833 -8.987 -6.000 1.00 95.75 118 ILE A O 1
ATOM 907 N N . ALA A 1 119 ? -0.678 -9.720 -3.891 1.00 94.44 119 ALA A N 1
ATOM 908 C CA . ALA A 1 119 ? -1.298 -11.019 -4.151 1.00 94.44 119 ALA A CA 1
ATOM 909 C C . ALA A 1 119 ? -2.745 -10.925 -4.675 1.00 94.44 119 ALA A C 1
ATOM 911 O O . ALA A 1 119 ? -3.258 -11.901 -5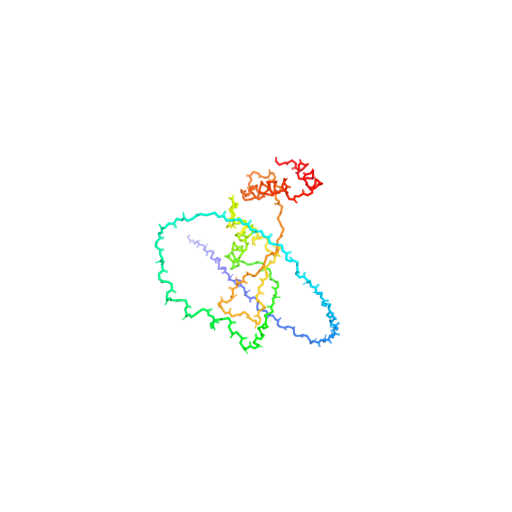.223 1.00 94.44 119 ALA A O 1
ATOM 912 N N . GLN A 1 120 ? -3.408 -9.770 -4.533 1.00 92.12 120 GLN A N 1
ATOM 913 C CA . GLN A 1 120 ? -4.747 -9.529 -5.078 1.00 92.12 120 GLN A CA 1
ATOM 914 C C . GLN A 1 120 ? -4.738 -9.113 -6.554 1.00 92.12 120 GLN A C 1
ATOM 916 O O . GLN A 1 120 ? -5.815 -8.984 -7.141 1.00 92.12 120 GLN A O 1
ATOM 921 N N . SER A 1 121 ? -3.565 -8.942 -7.175 1.00 90.06 121 SER A N 1
ATOM 922 C CA . SER A 1 121 ? -3.429 -8.579 -8.589 1.00 90.06 121 SER A CA 1
ATOM 923 C C . SER A 1 121 ? -4.321 -9.456 -9.492 1.00 90.06 121 SER A C 1
ATOM 925 O O . SER A 1 121 ? -4.362 -10.681 -9.335 1.00 90.06 121 SER A O 1
ATOM 927 N N . PRO A 1 122 ? -5.091 -8.861 -10.427 1.00 90.75 122 PRO A N 1
ATOM 928 C CA . PRO A 1 122 ? -5.005 -7.477 -10.905 1.00 90.75 122 PRO A CA 1
ATOM 929 C C . PRO A 1 122 ? -5.850 -6.471 -10.104 1.00 90.75 122 PRO A C 1
ATOM 931 O O . PRO A 1 122 ? -6.123 -5.374 -10.591 1.00 90.75 122 PRO A O 1
ATOM 934 N N . PHE A 1 123 ? -6.345 -6.841 -8.922 1.00 91.56 123 PHE A N 1
ATOM 935 C CA . PHE A 1 123 ? -7.047 -5.917 -8.044 1.00 91.56 123 PHE A CA 1
ATOM 936 C C . PHE A 1 123 ? -6.045 -5.070 -7.256 1.00 91.56 123 PHE A C 1
ATOM 938 O O . PHE A 1 123 ? -5.137 -5.594 -6.619 1.00 91.56 123 PHE A O 1
ATOM 945 N N . GLY A 1 124 ? -6.235 -3.755 -7.311 1.00 92.19 124 GLY A N 1
ATOM 946 C CA . GLY A 1 124 ? -5.252 -2.781 -6.853 1.00 92.19 124 GLY A CA 1
ATOM 947 C C . GLY A 1 124 ? -4.373 -2.267 -7.997 1.00 92.19 124 GLY A C 1
ATOM 948 O O . GLY A 1 124 ? -4.130 -2.962 -8.982 1.00 92.19 124 GLY A O 1
ATOM 949 N N . LEU A 1 125 ? -3.947 -1.010 -7.887 1.00 96.12 125 LEU A N 1
ATOM 950 C CA . LEU A 1 125 ? -3.116 -0.321 -8.868 1.00 96.12 125 LEU A CA 1
ATOM 951 C C . LEU A 1 125 ? -1.926 0.350 -8.187 1.00 96.12 125 LEU A C 1
ATOM 953 O O . LEU A 1 125 ? -2.071 0.933 -7.110 1.00 96.12 125 LEU A O 1
ATOM 957 N N . VAL A 1 126 ? -0.783 0.327 -8.860 1.00 96.44 126 VAL A N 1
ATOM 958 C CA . VAL A 1 126 ? 0.348 1.219 -8.589 1.00 96.44 126 VAL A CA 1
ATOM 959 C C . VAL A 1 126 ? 0.345 2.350 -9.607 1.00 96.44 126 VAL A C 1
ATOM 961 O O . VAL A 1 126 ? -0.033 2.163 -10.763 1.00 96.44 126 VAL A O 1
ATOM 964 N N . LEU A 1 127 ? 0.721 3.543 -9.162 1.00 95.56 127 LEU A N 1
ATOM 965 C CA . LEU A 1 127 ? 0.944 4.702 -10.015 1.00 95.56 127 LEU A CA 1
ATOM 966 C C . LEU A 1 127 ? 2.448 4.874 -10.188 1.00 95.56 127 LEU A C 1
ATOM 968 O O . LEU A 1 127 ? 3.156 4.986 -9.188 1.00 95.56 127 LEU A O 1
ATOM 972 N N . GLY A 1 128 ? 2.915 4.914 -11.427 1.00 93.94 128 GLY A N 1
ATOM 973 C CA . GLY A 1 128 ? 4.333 5.014 -11.767 1.00 93.94 128 GLY A CA 1
ATOM 974 C C . GLY A 1 128 ? 4.551 5.829 -13.042 1.00 93.94 128 GLY A C 1
ATOM 975 O O . GLY A 1 128 ? 3.574 6.327 -13.616 1.00 93.94 128 GLY A O 1
ATOM 976 N N . PRO A 1 129 ? 5.808 5.998 -13.481 1.00 92.06 129 PRO A N 1
ATOM 977 C CA . PRO A 1 129 ? 6.104 6.636 -14.759 1.00 92.06 129 PRO A CA 1
ATOM 978 C C . PRO A 1 129 ? 5.434 5.871 -15.908 1.00 92.06 129 PRO A C 1
ATOM 980 O O . PRO A 1 129 ? 5.314 4.645 -15.863 1.00 92.06 129 PRO A O 1
ATOM 983 N N . ALA A 1 130 ? 4.979 6.592 -16.933 1.00 90.19 130 ALA A N 1
ATOM 984 C CA . ALA A 1 130 ? 4.452 5.978 -18.149 1.00 90.19 130 ALA A CA 1
ATOM 985 C C . ALA A 1 130 ? 5.482 5.020 -18.781 1.00 90.19 130 ALA A C 1
ATOM 987 O O . ALA A 1 130 ? 6.689 5.247 -18.690 1.00 90.19 130 ALA A O 1
ATOM 988 N N . GLU A 1 131 ? 5.020 3.955 -19.450 1.00 84.19 131 GLU A N 1
ATOM 989 C CA . GLU A 1 131 ? 5.905 2.912 -20.015 1.00 84.19 131 GLU A CA 1
ATOM 990 C C . GLU A 1 131 ? 6.939 3.488 -21.005 1.00 84.19 131 GLU A C 1
ATOM 992 O O . GLU A 1 131 ? 8.034 2.950 -21.145 1.00 84.19 131 GLU A O 1
ATOM 997 N N . ASP A 1 132 ? 6.616 4.592 -21.686 1.00 83.62 132 ASP A N 1
ATOM 998 C CA . ASP A 1 132 ? 7.505 5.279 -22.628 1.00 83.62 132 ASP A CA 1
ATOM 999 C C . ASP A 1 132 ? 8.467 6.291 -21.982 1.00 83.62 132 ASP A C 1
ATOM 1001 O O . ASP A 1 132 ? 9.344 6.805 -22.679 1.00 83.62 132 ASP A O 1
ATOM 1005 N N . GLN A 1 133 ? 8.329 6.544 -20.678 1.00 83.12 133 GLN A N 1
ATOM 1006 C CA . GLN A 1 133 ? 9.207 7.394 -19.864 1.00 83.12 133 GLN A CA 1
ATOM 1007 C C . GLN A 1 133 ? 9.977 6.609 -18.788 1.00 83.12 133 GLN A C 1
ATOM 1009 O O . GLN A 1 133 ? 10.741 7.207 -18.037 1.00 83.12 133 GLN A O 1
ATOM 1014 N N . SER A 1 134 ? 9.771 5.292 -18.685 1.00 81.31 134 SER A N 1
ATOM 1015 C CA . SER A 1 134 ? 10.439 4.436 -17.702 1.00 81.31 134 SER A CA 1
ATOM 1016 C C . SER A 1 134 ? 11.729 3.841 -18.274 1.00 81.31 134 SER A C 1
ATOM 1018 O O . SER A 1 134 ? 11.696 3.014 -19.191 1.00 81.31 134 SER A O 1
ATOM 1020 N N . ASP A 1 135 ? 12.863 4.229 -17.693 1.00 83.44 135 ASP A N 1
ATOM 1021 C CA . ASP A 1 135 ? 14.164 3.611 -17.955 1.00 83.44 135 ASP A CA 1
ATOM 1022 C C . ASP A 1 135 ? 14.378 2.380 -17.052 1.00 83.44 135 ASP A C 1
ATOM 1024 O O . ASP A 1 135 ? 13.593 2.104 -16.147 1.00 83.44 135 ASP A O 1
ATOM 1028 N N . GLU A 1 136 ? 15.439 1.592 -17.281 1.00 77.81 136 GLU A N 1
ATOM 1029 C CA . GLU A 1 136 ? 15.679 0.361 -16.500 1.00 77.81 136 GLU A CA 1
ATOM 1030 C C . GLU A 1 136 ? 15.869 0.598 -14.997 1.00 77.81 136 GLU A C 1
ATOM 1032 O O . GLU A 1 136 ? 15.578 -0.300 -14.209 1.00 77.81 136 GLU A O 1
ATOM 1037 N N . GLU A 1 137 ? 16.331 1.789 -14.620 1.00 77.44 137 GLU A N 1
ATOM 1038 C CA . GLU A 1 137 ? 16.534 2.209 -13.230 1.00 77.44 137 GLU A CA 1
ATOM 1039 C C . GLU A 1 137 ? 15.218 2.614 -12.550 1.00 77.44 137 GLU A C 1
ATOM 1041 O O . GLU A 1 137 ? 15.070 2.427 -11.345 1.00 77.44 137 GLU A O 1
ATOM 1046 N N . ASP A 1 138 ? 14.238 3.083 -13.330 1.00 77.81 138 ASP A N 1
ATOM 1047 C CA . ASP A 1 138 ? 12.933 3.539 -12.840 1.00 77.81 138 ASP A CA 1
ATOM 1048 C C . ASP A 1 138 ? 11.860 2.441 -12.878 1.00 77.81 138 ASP A C 1
ATOM 1050 O O . ASP A 1 138 ? 10.690 2.675 -12.550 1.00 77.81 138 ASP A O 1
ATOM 1054 N N . LYS A 1 139 ? 12.236 1.223 -13.286 1.00 76.56 139 LYS A N 1
ATOM 1055 C CA . LYS A 1 139 ? 11.332 0.072 -13.273 1.00 76.56 139 LYS A CA 1
ATOM 1056 C C . LYS A 1 139 ? 10.898 -0.197 -11.831 1.00 76.56 139 LYS A C 1
ATOM 1058 O O . LYS A 1 139 ? 11.722 -0.510 -10.976 1.00 76.56 139 LYS A O 1
ATOM 1063 N N . ASN A 1 140 ? 9.589 -0.117 -11.596 1.00 85.12 140 ASN A N 1
ATOM 1064 C CA . ASN A 1 140 ? 8.918 -0.318 -10.302 1.00 85.12 140 ASN A CA 1
ATOM 1065 C C . ASN A 1 140 ? 9.047 0.855 -9.313 1.00 85.12 140 ASN A C 1
ATOM 1067 O O . ASN A 1 140 ? 8.849 0.689 -8.106 1.00 85.12 140 ASN A O 1
ATOM 1071 N N . VAL A 1 141 ? 9.344 2.063 -9.802 1.00 91.69 141 VAL A N 1
ATOM 1072 C CA . VAL A 1 141 ? 9.158 3.274 -8.998 1.00 91.69 141 VAL A CA 1
ATOM 1073 C C . VAL A 1 141 ? 7.660 3.506 -8.785 1.00 91.69 141 VAL A C 1
ATOM 1075 O O . VAL A 1 141 ? 6.901 3.736 -9.726 1.00 91.69 141 VAL A O 1
ATOM 1078 N N . VAL A 1 142 ? 7.239 3.466 -7.520 1.00 95.31 142 VAL A N 1
ATOM 1079 C CA . VAL A 1 142 ? 5.841 3.651 -7.113 1.00 95.31 142 VAL A CA 1
ATOM 1080 C C . VAL A 1 142 ? 5.651 5.044 -6.516 1.00 95.31 142 VAL A C 1
ATOM 1082 O O . VAL A 1 142 ? 6.183 5.360 -5.453 1.00 95.31 142 VAL A O 1
ATOM 1085 N N . PHE A 1 143 ? 4.839 5.867 -7.176 1.00 94.88 143 PHE A N 1
ATOM 1086 C CA . PHE A 1 143 ? 4.410 7.189 -6.703 1.00 94.88 143 PHE A CA 1
ATOM 1087 C C . PHE A 1 143 ? 3.092 7.153 -5.928 1.00 94.88 143 PHE A C 1
ATOM 1089 O O . PHE A 1 143 ? 2.763 8.092 -5.205 1.00 94.88 143 PHE A O 1
ATOM 1096 N N . GLY A 1 144 ? 2.302 6.095 -6.100 1.00 95.50 144 GLY A N 1
ATOM 1097 C CA . GLY A 1 144 ? 1.017 5.961 -5.433 1.00 95.50 144 GLY A CA 1
ATOM 1098 C C . GLY A 1 144 ? 0.468 4.548 -5.500 1.00 95.50 144 GLY A C 1
ATOM 1099 O O . GLY A 1 144 ? 0.823 3.764 -6.374 1.00 95.50 144 GLY A O 1
ATOM 1100 N N . VAL A 1 145 ? -0.421 4.237 -4.563 1.00 96.44 145 VAL A N 1
ATOM 1101 C CA . VAL A 1 145 ? -1.048 2.923 -4.424 1.00 96.44 145 VAL A CA 1
ATOM 1102 C C . VAL A 1 145 ? -2.547 3.115 -4.248 1.00 96.44 145 VAL A C 1
ATOM 1104 O O . VAL A 1 145 ? -2.990 3.911 -3.420 1.00 96.44 145 VAL A O 1
ATOM 1107 N N . LEU A 1 146 ? -3.337 2.362 -5.006 1.00 95.88 146 LEU A N 1
ATOM 1108 C CA . LEU A 1 146 ? -4.773 2.216 -4.809 1.00 95.88 146 LEU A CA 1
ATOM 1109 C C . LEU A 1 146 ? -5.071 0.747 -4.536 1.00 95.88 146 LEU A C 1
ATOM 1111 O O . LEU A 1 146 ? -4.752 -0.110 -5.350 1.00 95.88 146 LEU A O 1
ATOM 1115 N N . THR A 1 147 ? -5.712 0.447 -3.415 1.00 94.44 147 THR A N 1
ATOM 1116 C CA . THR A 1 147 ? -6.098 -0.918 -3.050 1.00 94.44 147 THR A CA 1
ATOM 1117 C C . THR A 1 147 ? -7.398 -0.903 -2.249 1.00 94.44 147 THR A C 1
ATOM 1119 O O . THR A 1 147 ? -7.817 0.148 -1.759 1.00 94.44 147 THR A O 1
ATOM 1122 N N . ALA A 1 148 ? -8.045 -2.057 -2.114 1.00 91.19 148 ALA A N 1
ATOM 1123 C CA . ALA A 1 148 ? -9.130 -2.244 -1.162 1.00 91.19 148 ALA A CA 1
ATOM 1124 C C . ALA A 1 148 ? -9.000 -3.616 -0.502 1.00 91.19 148 ALA A C 1
ATOM 1126 O O . ALA A 1 148 ? -9.003 -4.639 -1.179 1.00 91.19 148 ALA A O 1
ATOM 1127 N N . LEU A 1 149 ? -8.922 -3.637 0.828 1.00 87.31 149 LEU A N 1
ATOM 1128 C CA . LEU A 1 149 ? -8.867 -4.881 1.583 1.00 87.31 149 LEU A CA 1
ATOM 1129 C C . LEU A 1 149 ? -10.027 -4.994 2.565 1.00 87.31 149 LEU A C 1
ATOM 1131 O O . LEU A 1 149 ? -10.338 -4.025 3.261 1.00 87.31 149 LEU A O 1
ATOM 1135 N N . PRO A 1 150 ? -10.641 -6.185 2.668 1.00 85.31 150 PRO A N 1
ATOM 1136 C CA . PRO A 1 150 ? -11.501 -6.490 3.795 1.00 85.31 150 PRO A CA 1
ATOM 1137 C C . PRO A 1 150 ? -10.637 -6.598 5.059 1.00 85.31 150 PRO A C 1
ATOM 1139 O O . PRO A 1 150 ? -9.727 -7.420 5.118 1.00 85.31 150 PRO A O 1
ATOM 1142 N N . LEU A 1 151 ? -10.916 -5.759 6.058 1.00 83.12 151 LEU A N 1
ATOM 1143 C CA . LEU A 1 151 ? -10.201 -5.764 7.345 1.00 83.12 151 LEU A CA 1
ATOM 1144 C C . LEU A 1 151 ? -10.903 -6.612 8.413 1.00 83.12 151 LEU A C 1
ATOM 1146 O O . LEU A 1 151 ? -10.261 -7.131 9.318 1.00 83.12 151 LEU A O 1
ATOM 1150 N N . LEU A 1 152 ? -12.220 -6.769 8.291 1.00 77.31 152 LEU A N 1
ATOM 1151 C CA . LEU A 1 152 ? -13.038 -7.587 9.179 1.00 77.31 152 LEU A CA 1
ATOM 1152 C C . LEU A 1 152 ? -13.089 -9.001 8.601 1.00 77.31 152 LEU A C 1
ATOM 1154 O O . LEU A 1 152 ? -13.829 -9.262 7.649 1.00 77.31 152 LEU A O 1
ATOM 1158 N N . ASN A 1 153 ? -12.263 -9.901 9.128 1.00 67.62 153 ASN A N 1
ATOM 1159 C CA . ASN A 1 153 ? -12.284 -11.303 8.734 1.00 67.62 153 ASN A CA 1
ATOM 1160 C C . ASN A 1 153 ? -12.165 -12.202 9.967 1.00 67.62 153 ASN A C 1
ATOM 1162 O O . ASN A 1 153 ? -11.117 -12.261 10.600 1.00 67.62 153 ASN A O 1
ATOM 1166 N N . ASN A 1 154 ? -13.226 -12.952 10.267 1.00 62.53 154 ASN A N 1
ATOM 1167 C CA . ASN A 1 154 ? -13.295 -13.836 11.439 1.00 62.53 154 ASN A CA 1
ATOM 1168 C C . ASN A 1 154 ? -12.607 -15.192 11.194 1.00 62.53 154 ASN A C 1
ATOM 1170 O O . ASN A 1 154 ? -12.860 -16.165 11.907 1.00 62.53 154 ASN A O 1
ATOM 1174 N N . SER A 1 155 ? -11.769 -15.290 10.158 1.00 65.94 155 SER A N 1
ATOM 1175 C CA . SER A 1 155 ? -10.958 -16.477 9.916 1.00 65.94 155 SER A CA 1
ATOM 1176 C C . SER A 1 155 ? -9.807 -16.530 10.916 1.00 65.94 155 SER A C 1
ATOM 1178 O O . SER A 1 155 ? -9.075 -15.557 11.078 1.00 65.94 155 SER A O 1
ATOM 1180 N N . ALA A 1 156 ? -9.589 -17.695 11.527 1.00 66.75 156 ALA A N 1
ATOM 1181 C CA . ALA A 1 156 ? -8.430 -17.943 12.387 1.00 66.75 156 ALA A CA 1
ATOM 1182 C C . ALA A 1 156 ? -7.080 -17.781 11.651 1.00 66.75 156 ALA A C 1
ATOM 1184 O O . ALA A 1 156 ? -6.039 -17.691 12.293 1.00 66.75 156 ALA A O 1
ATOM 1185 N N . GLU A 1 157 ? -7.102 -17.738 10.316 1.00 76.69 157 GLU A N 1
ATOM 1186 C CA . GLU A 1 157 ? -5.935 -17.565 9.444 1.00 76.69 157 GLU A CA 1
ATOM 1187 C C . GLU A 1 157 ? -5.761 -16.116 8.949 1.00 76.69 157 GLU A C 1
ATOM 1189 O O . GLU A 1 157 ? -4.928 -15.858 8.081 1.00 76.69 157 GLU A O 1
ATOM 1194 N N . ALA A 1 158 ? -6.549 -15.157 9.455 1.00 82.88 158 ALA A N 1
ATOM 1195 C CA . ALA A 1 158 ? -6.419 -13.760 9.054 1.00 82.88 158 ALA A CA 1
ATOM 1196 C C . ALA A 1 158 ? -5.023 -13.209 9.422 1.00 82.88 158 ALA A C 1
ATOM 1198 O O . ALA A 1 158 ? -4.578 -13.370 10.564 1.00 82.88 158 ALA A O 1
ATOM 1199 N N . PRO A 1 159 ? -4.321 -12.542 8.486 1.00 89.12 159 PRO A N 1
ATOM 1200 C CA . PRO A 1 159 ? -3.040 -11.915 8.777 1.00 89.12 159 PRO A CA 1
ATOM 1201 C C . PRO A 1 159 ? -3.139 -10.897 9.916 1.00 89.12 159 PRO A C 1
ATOM 1203 O O . PRO A 1 159 ? -4.061 -10.079 9.955 1.00 89.12 159 PRO A O 1
ATOM 1206 N N . LYS A 1 160 ? -2.139 -10.892 10.805 1.00 90.44 160 LYS A N 1
ATOM 1207 C CA . LYS A 1 160 ? -2.094 -10.009 11.983 1.00 90.44 160 LYS A CA 1
ATOM 1208 C C . LYS A 1 160 ? -2.274 -8.526 11.622 1.00 90.44 160 LYS A C 1
ATOM 1210 O O . LYS A 1 160 ? -3.019 -7.826 12.305 1.00 90.44 160 LYS A O 1
ATOM 1215 N N . PHE A 1 161 ? -1.678 -8.081 10.508 1.00 91.94 161 PHE A N 1
ATOM 1216 C CA . PHE A 1 161 ? -1.741 -6.683 10.069 1.00 91.94 161 PHE A CA 1
ATOM 1217 C C . PHE A 1 161 ? -3.181 -6.166 9.908 1.00 91.94 161 PHE A C 1
ATOM 1219 O O . PHE A 1 161 ? -3.415 -4.977 10.090 1.00 91.94 161 PHE A O 1
ATOM 1226 N N . MET A 1 162 ? -4.155 -7.026 9.574 1.00 91.62 162 MET A N 1
ATOM 1227 C CA . MET A 1 162 ? -5.550 -6.601 9.393 1.00 91.62 162 MET A CA 1
ATOM 1228 C C . MET A 1 162 ? -6.138 -6.079 10.702 1.00 91.62 162 MET A C 1
ATOM 1230 O O . MET A 1 162 ? -6.755 -5.013 10.724 1.00 91.62 162 MET A O 1
ATOM 1234 N N . LYS A 1 163 ? -5.889 -6.807 11.797 1.00 88.94 163 LYS A N 1
ATOM 1235 C CA . LYS A 1 163 ? -6.281 -6.387 13.139 1.00 88.94 163 LYS A CA 1
ATOM 1236 C C . LYS A 1 163 ? -5.508 -5.142 13.564 1.00 88.94 163 LYS A C 1
ATOM 1238 O O . LYS A 1 163 ? -6.121 -4.191 14.029 1.00 88.94 163 LYS A O 1
ATOM 1243 N N . ASP A 1 164 ? -4.196 -5.116 13.337 1.00 91.94 164 ASP A N 1
ATOM 1244 C CA . ASP A 1 164 ? -3.359 -3.976 13.726 1.00 91.94 164 ASP A CA 1
ATOM 1245 C C . ASP A 1 164 ? -3.803 -2.674 13.007 1.00 91.94 164 ASP A C 1
ATOM 1247 O O . ASP A 1 164 ? -3.847 -1.601 13.615 1.00 91.94 164 ASP A O 1
ATOM 1251 N N . ILE A 1 165 ? -4.219 -2.753 11.732 1.00 92.38 165 ILE A N 1
ATOM 1252 C CA . ILE A 1 165 ? -4.833 -1.630 10.997 1.00 92.38 165 ILE A CA 1
ATOM 1253 C C . ILE A 1 165 ? -6.169 -1.227 11.625 1.00 92.38 165 ILE A C 1
ATOM 1255 O O . ILE A 1 165 ? -6.432 -0.032 11.774 1.00 92.38 165 ILE A O 1
ATOM 1259 N N . LEU A 1 166 ? -7.027 -2.189 11.964 1.00 89.62 166 LEU A N 1
ATOM 1260 C CA . LEU A 1 166 ? -8.341 -1.913 12.542 1.00 89.62 166 LEU A CA 1
ATOM 1261 C C . LEU A 1 166 ? -8.216 -1.214 13.904 1.00 89.62 166 LEU A C 1
ATOM 1263 O O . LEU A 1 166 ? -8.824 -0.161 14.100 1.00 89.62 166 LEU A O 1
ATOM 1267 N N . ASP A 1 167 ? -7.338 -1.714 14.774 1.00 89.19 167 ASP A N 1
ATOM 1268 C CA . ASP A 1 167 ? -7.009 -1.117 16.072 1.00 89.19 167 ASP A CA 1
ATOM 1269 C C . ASP A 1 167 ? -6.440 0.307 15.893 1.00 89.19 167 ASP A C 1
ATOM 1271 O O . ASP A 1 167 ? -6.805 1.248 16.610 1.00 89.19 167 ASP A O 1
ATOM 1275 N N . PHE A 1 168 ? -5.576 0.511 14.889 1.00 91.12 168 PHE A N 1
ATOM 1276 C CA . PHE A 1 168 ? -5.053 1.835 14.546 1.00 91.12 168 PHE A CA 1
ATOM 1277 C C . PHE A 1 168 ? -6.160 2.798 14.096 1.00 91.12 168 PHE A C 1
ATOM 1279 O O . PHE A 1 168 ? -6.210 3.947 14.555 1.00 91.12 168 PHE A O 1
ATOM 1286 N N . LEU A 1 169 ? -7.060 2.353 13.216 1.00 89.88 169 LEU A N 1
ATOM 1287 C CA . LEU A 1 169 ? -8.194 3.147 12.745 1.00 89.88 169 LEU A CA 1
ATOM 1288 C C . LEU A 1 169 ? -9.143 3.490 13.893 1.00 89.88 169 LEU A C 1
ATOM 1290 O O . LEU A 1 169 ? -9.564 4.643 14.000 1.00 89.88 169 LEU A O 1
ATOM 1294 N N . GLU A 1 170 ? -9.424 2.548 14.790 1.00 88.19 170 GLU A N 1
ATOM 1295 C CA . GLU A 1 170 ? -10.237 2.784 15.980 1.00 88.19 170 GLU A CA 1
ATOM 1296 C C . GLU A 1 170 ? -9.595 3.859 16.872 1.00 88.19 170 GLU A C 1
ATOM 1298 O O . GLU A 1 170 ? -10.230 4.868 17.202 1.00 88.19 170 GLU A O 1
ATOM 1303 N N . MET A 1 171 ? -8.301 3.721 17.176 1.00 89.62 171 MET A N 1
ATOM 1304 C CA . MET A 1 171 ? -7.551 4.684 17.985 1.00 89.62 171 MET A CA 1
ATOM 1305 C C . MET A 1 171 ? -7.573 6.094 17.379 1.00 89.62 171 MET A C 1
ATOM 1307 O O . MET A 1 171 ? -7.727 7.088 18.101 1.00 89.62 171 MET A O 1
ATOM 1311 N N . LYS A 1 172 ? -7.419 6.212 16.055 1.00 90.06 172 LYS A N 1
ATOM 1312 C CA . LYS A 1 172 ? -7.448 7.503 15.351 1.00 90.06 172 LYS A CA 1
ATOM 1313 C C . LYS A 1 172 ? -8.862 8.068 15.244 1.00 90.06 172 LYS A C 1
ATOM 1315 O O . LYS A 1 172 ? -9.039 9.278 15.414 1.00 90.06 172 LYS A O 1
ATOM 1320 N N . SER A 1 173 ? -9.868 7.225 15.027 1.00 91.31 173 SER A N 1
ATOM 1321 C CA . SER A 1 173 ? -11.259 7.650 14.858 1.00 91.31 173 SER A CA 1
ATOM 1322 C C . SER A 1 173 ? -11.798 8.355 16.102 1.00 91.31 173 SER A C 1
ATOM 1324 O O . SER A 1 173 ? -12.484 9.368 15.985 1.00 91.31 173 SER A O 1
ATOM 1326 N N . ARG A 1 174 ? -11.392 7.914 17.301 1.00 88.50 174 ARG A N 1
ATOM 1327 C CA . ARG A 1 174 ? -11.746 8.550 18.582 1.00 88.50 174 ARG A CA 1
ATOM 1328 C C . ARG A 1 174 ? -11.370 10.033 18.645 1.00 88.50 174 ARG A C 1
ATOM 1330 O O . ARG A 1 174 ? -12.023 10.782 19.366 1.00 88.50 174 ARG A O 1
ATOM 1337 N N . LYS A 1 175 ? -10.337 10.450 17.906 1.00 89.25 175 LY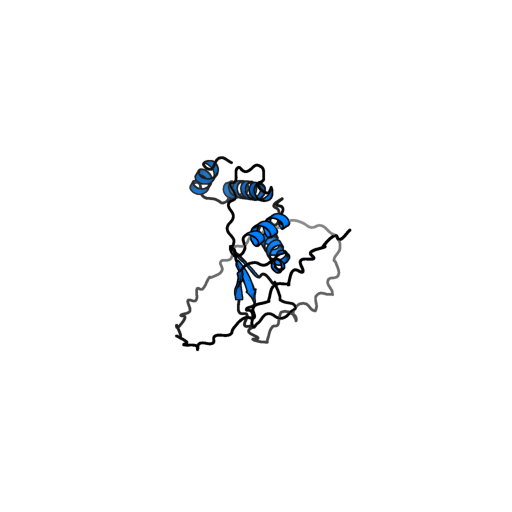S A N 1
ATOM 1338 C CA . LYS A 1 175 ? -9.848 11.836 17.869 1.00 89.25 175 LYS A CA 1
ATOM 1339 C C . LYS A 1 175 ? -10.357 12.626 16.667 1.00 89.25 175 LYS A C 1
ATOM 1341 O O . LYS A 1 175 ? -10.602 13.819 16.806 1.00 89.25 175 LYS A O 1
ATOM 1346 N N . PHE A 1 176 ? -10.475 11.985 15.505 1.00 89.94 176 PHE A N 1
ATOM 1347 C CA . PHE A 1 176 ? -10.621 12.696 14.230 1.00 89.94 176 PHE A CA 1
ATOM 1348 C C . PHE A 1 176 ? -11.889 12.349 13.445 1.00 89.94 176 PHE A C 1
ATOM 1350 O O . PHE A 1 176 ? -12.224 13.068 12.508 1.00 89.94 176 PHE A O 1
ATOM 1357 N N . ALA A 1 177 ? -12.594 11.269 13.790 1.00 91.38 177 ALA A N 1
ATOM 1358 C CA . ALA A 1 177 ? -13.758 10.826 13.033 1.00 91.38 177 ALA A CA 1
ATOM 1359 C C . ALA A 1 177 ? -15.079 11.365 13.596 1.00 91.38 177 ALA A C 1
ATOM 1361 O O . ALA A 1 177 ? -15.255 11.580 14.801 1.00 91.38 177 ALA A O 1
ATOM 1362 N N . MET A 1 178 ? -16.049 11.506 12.692 1.00 90.62 178 MET A N 1
ATOM 1363 C CA . MET A 1 178 ? -17.432 11.837 13.025 1.00 90.62 178 MET A CA 1
ATOM 1364 C C . MET A 1 178 ? -18.066 10.743 13.898 1.00 90.62 178 MET A C 1
ATOM 1366 O O . MET A 1 178 ? -17.595 9.603 13.941 1.00 90.62 178 MET A O 1
ATOM 1370 N N . LYS A 1 179 ? -19.124 11.082 14.643 1.00 89.56 179 LYS A N 1
ATOM 1371 C CA . LYS A 1 179 ? -19.776 10.130 15.556 1.00 89.56 179 LYS A CA 1
ATOM 1372 C C . LYS A 1 179 ? -20.378 8.948 14.795 1.00 89.56 179 LYS A C 1
ATOM 1374 O O . LYS A 1 179 ? -20.216 7.817 15.220 1.00 89.56 179 LYS A O 1
ATOM 1379 N N . GLU A 1 180 ? -20.970 9.207 13.638 1.00 89.12 180 GLU A N 1
ATOM 1380 C CA . GLU A 1 180 ? -21.631 8.216 12.789 1.00 89.12 180 GLU A CA 1
ATOM 1381 C C . GLU A 1 180 ? -20.653 7.147 12.291 1.00 89.12 180 GLU A C 1
ATOM 1383 O O . GLU A 1 180 ? -21.003 5.975 12.221 1.00 89.12 180 GLU A O 1
ATOM 1388 N N . PHE A 1 181 ? -19.412 7.541 11.984 1.00 87.88 181 PHE A N 1
ATOM 1389 C CA . PHE A 1 181 ? -18.362 6.593 11.611 1.00 87.88 181 PHE A CA 1
ATOM 1390 C C . PHE A 1 181 ? -18.005 5.669 12.779 1.00 87.88 181 PHE A C 1
ATOM 1392 O O . PHE A 1 181 ? -17.857 4.469 12.585 1.00 87.88 181 PHE A O 1
ATOM 1399 N N . ARG A 1 182 ? -17.887 6.222 13.991 1.00 86.06 182 ARG A N 1
ATOM 1400 C CA . ARG A 1 182 ? -17.567 5.445 15.196 1.00 86.06 182 ARG A CA 1
ATOM 1401 C C . ARG A 1 182 ? -18.695 4.492 15.565 1.00 86.06 182 ARG A C 1
ATOM 1403 O O . ARG A 1 182 ? -18.433 3.321 15.778 1.00 86.06 182 ARG A O 1
ATOM 1410 N N . ASP A 1 183 ? -19.936 4.973 15.531 1.00 87.25 183 ASP A N 1
ATOM 1411 C CA . ASP A 1 183 ? -21.125 4.149 15.765 1.00 87.25 183 ASP A CA 1
ATOM 1412 C C . ASP A 1 183 ? -21.187 2.971 14.766 1.00 87.25 183 ASP A C 1
ATOM 1414 O O . ASP A 1 183 ? -21.564 1.863 15.138 1.00 87.25 183 ASP A O 1
ATOM 1418 N N . ALA A 1 184 ? -20.802 3.194 13.502 1.00 86.12 184 ALA A N 1
ATOM 1419 C CA . ALA A 1 184 ? -20.737 2.140 12.492 1.00 86.12 184 ALA A CA 1
ATOM 1420 C C . ALA A 1 184 ? -19.579 1.158 12.731 1.00 86.12 184 ALA A C 1
ATOM 1422 O O . ALA A 1 184 ? -19.763 -0.040 12.538 1.00 86.12 184 ALA A O 1
ATOM 1423 N N . LEU A 1 185 ? -18.412 1.653 13.155 1.00 82.25 185 LEU A N 1
ATOM 1424 C CA . LEU A 1 185 ? -17.247 0.826 13.472 1.00 82.25 185 LEU A CA 1
ATOM 1425 C C . LEU A 1 185 ? -17.514 -0.074 14.688 1.00 82.25 185 LEU A C 1
ATOM 1427 O O . LEU A 1 185 ? -17.239 -1.263 14.617 1.00 82.25 185 LEU A O 1
ATOM 1431 N N . ASP A 1 186 ? -18.122 0.469 15.746 1.00 81.88 186 ASP A N 1
ATOM 1432 C CA . ASP A 1 186 ? -18.480 -0.264 16.969 1.00 81.88 186 ASP A CA 1
ATOM 1433 C C . ASP A 1 186 ? -19.590 -1.307 16.724 1.00 81.88 186 ASP A C 1
ATOM 1435 O O . ASP A 1 186 ? -19.678 -2.304 17.435 1.00 81.88 186 ASP A O 1
ATOM 1439 N N . ALA A 1 187 ? -20.460 -1.083 15.731 1.00 82.69 187 ALA A N 1
ATOM 1440 C CA . ALA A 1 187 ? -21.521 -2.023 15.357 1.00 82.69 187 ALA A CA 1
ATOM 1441 C C . ALA A 1 187 ? -21.014 -3.211 14.519 1.00 82.69 187 ALA A C 1
ATOM 1443 O O . ALA A 1 187 ? -21.721 -4.211 14.369 1.00 82.69 187 ALA A O 1
ATOM 1444 N N . CYS A 1 188 ? -19.818 -3.101 13.943 1.00 70.75 188 CYS A N 1
ATOM 1445 C CA . CYS A 1 188 ? -19.117 -4.214 13.326 1.00 70.75 188 CYS A CA 1
ATOM 1446 C C . CYS A 1 188 ? -18.349 -4.949 14.430 1.00 70.75 188 CYS A C 1
ATOM 1448 O O . CYS A 1 188 ? -17.191 -4.629 14.646 1.00 70.75 188 CYS A O 1
ATOM 1450 N N . ASP A 1 189 ? -18.994 -5.882 15.144 1.00 57.34 189 ASP A N 1
ATOM 1451 C CA . ASP A 1 189 ? -18.355 -6.700 16.193 1.00 57.34 189 ASP A CA 1
ATOM 1452 C C . ASP A 1 189 ? -16.951 -7.188 15.749 1.00 57.34 189 ASP A C 1
ATOM 1454 O O . ASP A 1 189 ? -16.848 -8.021 14.840 1.00 57.34 189 ASP A O 1
ATOM 1458 N N . VAL A 1 190 ? -15.891 -6.644 16.371 1.00 55.41 190 VAL A N 1
ATOM 1459 C CA . VAL A 1 190 ? -14.467 -7.014 16.193 1.00 55.41 190 VAL A CA 1
ATOM 1460 C C . VAL A 1 190 ? -14.060 -8.086 17.196 1.00 55.41 190 VAL A C 1
ATOM 1462 O O . VAL A 1 190 ? -14.432 -7.953 18.385 1.00 55.41 190 VAL A O 1
#

Foldseek 3Di:
DDDDDDDDDDDDDDDDDDDDDDDDDDDDDDDDDDDDDDDDDDDDDDDDDDDDDDDDDDPPPPPPDPVVVPPCPDPDDDDFDKDKQQADPLLQVQQLVVVCVVQVPFPAPSNVVSVVQNVPPSAKIFIATDPVPDDPVRVNNGPDIDHDDDLDDPDPPDDPRSVSVLVVCLVVCVPDNDPVVNVVSVVSPD

Sequence (190 aa):
METEVSSNSADPPKTLGRKRMGKAKKHKKLKKRRISKEVEASDDGFDGNGVVDDGDEPDLSGASDSEDFINDESNQQIECDIEAFPMESGDRDGVVNMLTQIFLKADIDLEVFADSIIAQSPFGLVLGPAEDQSDEEDKNVVFGVLTALPLLNNSAEAPKFMKDILDFLEMKSRKFAMKEFRDALDACDV

pLDDT: mean 71.39, std 22.59, range [33.09, 96.88]

InterPro domains:
  IPR025602 BCP1 family [PF13862] (78-178)
  IPR025602 BCP1 family [PTHR13261] (24-182)